Protein AF-A0A4E0R0D6-F1 (afdb_monomer)

Mean predicted aligned error: 13.53 Å

Foldseek 3Di:
DVVVPDDPQDKDKFQADPDDFAADPVLRGGLVLQLVLCLVQQAFSVRSSVRSQVVRCVVCVVVVHPVRRGIDMDRPDDPCVVSNQHGDVHRDRDDPPDWEKAWPDAAEEEEAQDKDKTKIFIPDPQWPWKKKFKADPLDDFDADPVRHTDDPTDIGTWDDDPPPRMTIDIDRPDAAFAWIWMKMWIAGPVGDIYIYHIHIYGYPPHHHQDNAKDKDKDWPDPDDDVQGFTKIKIFIRGGPPDDDWDKDADPVRDIFTDAQLEDTDDPPCPVRNDHDDDPRDIRIHDGPRPPDDDDD

Nearest PDB structures (foldseek):
  6mra-assembly1_A  TM=4.993E-01  e=2.892E-05  Mus musculus
  6mss-assembly1_A-2  TM=5.267E-01  e=8.433E-05  Mus musculus
  7yru-assembly1_L  TM=4.673E-01  e=8.922E-05  Rattus norvegicus
  5fk9-assembly1_A  TM=4.690E-01  e=2.077E-04  Homo sapiens
  5cex-assembly1_A  TM=4.220E-01  e=4.348E-03  Homo sapiens

Organism: NCBI:txid1003181

Sequence (296 aa):
MLQQLIAPNRAIISSTGDDLAYFDRTNKQGYSRFLAKGLLKGMSFYEAFGYARDKQENLVKSLSIGQDQIPQWYDGSDDGQWLRNLFINGRFVTADISLTVQALTTSTTLSVGQSLPLSAKVNQDNVKRVWAIIKPPKVQLVMDSYGTPILAFPHLNLFSSDQEKVWRTDWDEAVYNGDYEITFYAEDKQGNISASEPITVEVNGGVDSPSMSSVEIKLAKDRYLRGEPFQARLIEELAWGYDLYAAVLLPDGNFFALRNTNQLAGVNEPKKWIGERTFHTPVSEENVFARKNIFL

pLDDT: mean 77.58, std 17.85, range [20.52, 97.88]

InterPro domains:
  IPR013783 Immunoglobulin-like fold [G3DSA:2.60.40.10] (94-207)

Solvent-accessible surface area (backbone atoms only — not comparable to full-atom values): 17492 Å² total; per-residue (Å²): 105,72,80,81,69,70,52,88,99,42,72,48,77,39,63,24,62,87,51,68,76,74,63,44,74,85,78,67,42,35,35,72,54,39,29,52,52,27,34,75,66,42,30,24,52,42,55,7,48,53,54,12,45,56,54,37,52,52,53,25,56,78,67,76,41,62,87,73,42,45,56,41,73,48,48,91,47,76,92,40,56,54,33,59,72,37,46,76,96,46,96,50,82,66,76,89,76,67,73,44,34,41,61,67,46,71,62,46,76,44,52,50,75,50,72,44,73,42,37,34,37,40,80,58,87,64,60,65,48,38,34,36,38,47,41,62,44,76,68,65,79,43,61,46,101,84,70,47,72,56,77,82,65,54,72,45,72,38,42,81,49,97,50,88,50,31,28,37,41,76,48,50,86,59,54,49,36,40,52,26,42,38,33,43,36,36,29,33,76,87,68,54,71,28,55,23,72,70,32,47,37,40,28,39,91,42,45,78,63,40,98,58,66,46,78,45,79,48,62,79,59,100,72,80,58,93,80,55,68,54,45,48,30,48,42,61,42,65,24,66,96,63,85,89,85,63,70,53,75,45,98,88,73,51,69,43,34,46,15,62,68,61,36,87,35,64,87,91,42,72,88,53,52,67,52,84,83,64,83,82,58,70,26,55,50,82,69,50,80,74,83,78,87,85,81,134

Secondary structure (DSSP, 8-state):
-GGGG--TT--EEES-SSSPPPEETTTTEEHHHHHHHHHHTT--HHHHHHHHHHHHHHHHHHTT--TT---EEE-SSGGGHHHHH--TTSS----S----EEE-SPPEEEETT--EEEEEEES-S-EEEEEEEEEPTT---EE-TTS-EE----EEEEEE-SSTTEEEEEE----EEEEEEEEEEEEETT--EEEPPPEEEEEESSEEPPSS-EEEEEES-S---TTPPB-EEEEEEPPTT-----EEEPTTS-EEEEETTTEEE-TT-GGGS-----TT--EE---B---S----

Structure (mmCIF, N/CA/C/O backbone):
data_AF-A0A4E0R0D6-F1
#
_entry.id   AF-A0A4E0R0D6-F1
#
loop_
_atom_site.group_PDB
_atom_site.id
_atom_site.type_symbol
_atom_site.label_atom_id
_atom_site.label_alt_id
_atom_site.label_comp_id
_atom_site.label_asym_id
_atom_site.label_entity_id
_atom_site.label_seq_id
_atom_site.pdbx_PDB_ins_code
_atom_site.Cartn_x
_atom_site.Cartn_y
_atom_site.Cartn_z
_atom_site.occupancy
_atom_site.B_iso_or_equiv
_atom_site.auth_seq_id
_atom_site.auth_comp_id
_atom_site.auth_asym_id
_atom_site.auth_atom_id
_atom_site.pdbx_PDB_model_num
ATOM 1 N N . MET A 1 1 ? 7.229 -26.991 -13.568 1.00 62.44 1 MET A N 1
ATOM 2 C CA . MET A 1 1 ? 6.425 -26.673 -14.782 1.00 62.44 1 MET A CA 1
ATOM 3 C C . MET A 1 1 ? 7.269 -26.186 -15.978 1.00 62.44 1 MET A C 1
ATOM 5 O O . MET A 1 1 ? 7.024 -26.629 -17.096 1.00 62.44 1 MET A O 1
ATOM 9 N N . LEU A 1 2 ? 8.284 -25.330 -15.777 1.00 66.25 2 LEU A N 1
ATOM 10 C CA . LEU A 1 2 ? 9.102 -24.715 -16.846 1.00 66.25 2 LEU A CA 1
ATOM 11 C C . LEU A 1 2 ? 9.722 -25.714 -17.851 1.00 66.25 2 LEU A C 1
ATOM 13 O O . LEU A 1 2 ? 9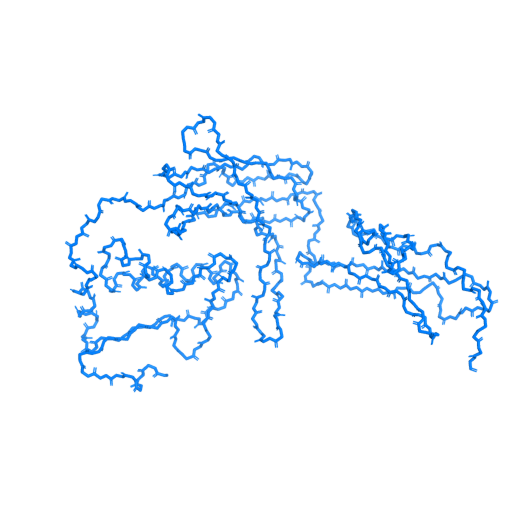.677 -25.488 -19.058 1.00 66.25 2 LEU A O 1
ATOM 17 N N . GLN A 1 3 ? 10.252 -26.845 -17.369 1.00 69.94 3 GLN A N 1
ATOM 18 C CA . GLN A 1 3 ? 10.932 -27.842 -18.211 1.00 69.94 3 GLN A CA 1
ATOM 19 C C . GLN A 1 3 ? 10.027 -28.480 -19.276 1.00 69.94 3 GLN A C 1
ATOM 21 O O . GLN A 1 3 ? 10.508 -28.870 -20.335 1.00 69.94 3 GLN A O 1
ATOM 26 N N . GLN A 1 4 ? 8.717 -28.555 -19.029 1.00 72.75 4 GLN A N 1
ATOM 27 C CA . GLN A 1 4 ? 7.757 -29.157 -19.964 1.00 72.75 4 GLN A CA 1
ATOM 28 C C . GLN A 1 4 ? 7.437 -28.245 -21.155 1.00 72.75 4 GLN A C 1
ATOM 30 O O . GLN A 1 4 ? 6.872 -28.695 -22.148 1.00 72.75 4 GLN A O 1
ATOM 35 N N . LEU A 1 5 ? 7.778 -26.958 -21.056 1.00 71.44 5 LEU A N 1
ATOM 36 C CA . LEU A 1 5 ? 7.454 -25.949 -22.061 1.00 71.44 5 LEU A CA 1
ATOM 37 C C . LEU A 1 5 ? 8.626 -25.653 -23.005 1.00 71.44 5 LEU A C 1
ATOM 39 O O . LEU A 1 5 ? 8.442 -24.901 -23.965 1.00 71.44 5 LEU A O 1
ATOM 43 N N . ILE A 1 6 ? 9.802 -26.235 -22.752 1.00 77.31 6 ILE A N 1
ATOM 44 C CA . ILE A 1 6 ? 11.025 -26.035 -23.535 1.00 77.31 6 ILE A CA 1
ATOM 45 C C . ILE A 1 6 ? 10.825 -26.524 -24.977 1.00 77.31 6 ILE A C 1
ATOM 47 O O . ILE A 1 6 ? 10.393 -27.650 -25.215 1.00 77.31 6 ILE A O 1
ATOM 51 N N . ALA A 1 7 ? 11.150 -25.669 -25.948 1.00 76.69 7 ALA A N 1
ATOM 52 C CA . ALA A 1 7 ? 11.110 -25.983 -27.374 1.00 76.69 7 ALA A CA 1
ATOM 53 C C . ALA A 1 7 ? 12.120 -25.113 -28.151 1.00 76.69 7 ALA A C 1
ATOM 55 O O . ALA A 1 7 ? 12.499 -24.048 -27.659 1.00 76.69 7 ALA A O 1
ATOM 56 N N . PRO A 1 8 ? 12.535 -25.512 -29.370 1.00 76.62 8 PRO A N 1
ATOM 57 C CA . PRO A 1 8 ? 13.375 -24.672 -30.224 1.00 76.62 8 PRO A CA 1
ATOM 58 C C . PRO A 1 8 ? 12.729 -23.309 -30.507 1.00 76.62 8 PRO A C 1
ATOM 60 O O . PRO A 1 8 ? 11.513 -23.228 -30.693 1.00 76.62 8 PRO A O 1
ATOM 63 N N . ASN A 1 9 ? 13.547 -22.252 -30.581 1.00 78.75 9 ASN A N 1
ATOM 64 C CA . ASN A 1 9 ? 13.112 -20.872 -30.849 1.00 78.75 9 ASN A CA 1
ATOM 65 C C . ASN A 1 9 ? 12.003 -20.378 -29.906 1.00 78.75 9 ASN A C 1
ATOM 67 O O . ASN A 1 9 ? 11.132 -19.601 -30.305 1.00 78.75 9 ASN A O 1
ATOM 71 N N . ARG A 1 10 ? 12.015 -20.836 -28.653 1.00 85.31 10 ARG A N 1
ATOM 72 C CA . ARG A 1 10 ? 11.050 -20.432 -27.636 1.00 85.31 10 ARG A CA 1
ATOM 73 C C . ARG A 1 10 ? 11.771 -19.910 -26.409 1.00 85.31 10 ARG A C 1
ATOM 75 O O . ARG A 1 10 ? 12.508 -20.645 -25.759 1.00 85.31 10 ARG A O 1
ATOM 82 N N . ALA A 1 11 ? 11.488 -18.658 -26.079 1.00 88.81 11 ALA A N 1
ATOM 83 C CA . ALA A 1 11 ? 11.787 -18.121 -24.770 1.00 88.81 11 ALA A CA 1
ATOM 84 C C . ALA A 1 11 ? 10.567 -18.269 -23.856 1.00 88.81 11 ALA A C 1
ATOM 86 O O . ALA A 1 11 ? 9.421 -18.155 -24.296 1.00 88.81 11 ALA A O 1
ATOM 87 N N . ILE A 1 12 ? 10.822 -18.526 -22.582 1.00 90.75 12 ILE A N 1
ATOM 88 C CA . ILE A 1 12 ? 9.832 -18.628 -21.521 1.00 90.75 12 ILE A CA 1
ATOM 89 C C . ILE A 1 12 ? 10.258 -17.646 -20.442 1.00 90.75 12 ILE A C 1
ATOM 91 O O . ILE A 1 12 ? 11.411 -17.647 -20.024 1.00 90.75 12 ILE A O 1
ATOM 95 N N . ILE A 1 13 ? 9.326 -16.820 -19.985 1.00 93.44 13 ILE A N 1
ATOM 96 C CA . ILE A 1 13 ? 9.493 -15.966 -18.813 1.00 93.44 13 ILE A CA 1
ATOM 97 C C . ILE A 1 13 ? 8.284 -16.222 -17.923 1.00 93.44 13 ILE A C 1
ATOM 99 O O . ILE A 1 13 ? 7.147 -16.167 -18.393 1.00 93.44 13 ILE A O 1
ATOM 103 N N . SER A 1 14 ? 8.534 -16.517 -16.654 1.00 92.44 14 SER A N 1
ATOM 104 C CA . SER A 1 14 ? 7.507 -16.809 -15.661 1.00 92.44 14 SER A CA 1
ATOM 105 C C . SER A 1 14 ? 7.701 -15.945 -14.423 1.00 92.44 14 SER A C 1
ATOM 107 O O . SER A 1 14 ? 8.827 -15.678 -14.004 1.00 92.44 14 SER A O 1
ATOM 109 N N . SER A 1 15 ? 6.590 -15.536 -13.810 1.00 91.94 15 SER A N 1
ATOM 110 C CA . SER A 1 15 ? 6.575 -14.767 -12.562 1.00 91.94 15 SER A CA 1
ATOM 111 C C . SER A 1 15 ? 6.932 -15.591 -11.326 1.00 91.94 15 SER A C 1
ATOM 113 O O . SER A 1 15 ? 7.071 -15.016 -10.251 1.00 91.94 15 SER A O 1
ATOM 115 N N . THR A 1 16 ? 7.005 -16.914 -11.468 1.00 90.00 16 THR A N 1
ATOM 116 C CA . THR A 1 16 ? 7.299 -17.893 -10.416 1.00 90.00 16 THR A CA 1
ATOM 117 C C . THR A 1 16 ? 7.783 -19.208 -11.042 1.00 90.00 16 THR A C 1
ATOM 119 O O . THR A 1 16 ? 7.599 -19.426 -12.245 1.00 90.00 16 THR A O 1
ATOM 122 N N . GLY A 1 17 ? 8.403 -20.074 -10.245 1.00 84.19 17 GLY A N 1
ATOM 123 C CA . GLY A 1 17 ? 8.707 -21.455 -10.607 1.00 84.19 17 GLY A CA 1
ATOM 124 C C . GLY A 1 17 ? 7.492 -22.359 -10.399 1.00 84.19 17 GLY A C 1
ATOM 125 O O . GLY A 1 17 ? 6.523 -22.290 -11.153 1.00 84.19 17 GLY A O 1
ATOM 126 N N . ASP A 1 18 ? 7.569 -23.218 -9.384 1.00 81.69 18 ASP A N 1
ATOM 127 C CA . ASP A 1 18 ? 6.482 -24.127 -9.000 1.00 81.69 18 ASP A CA 1
ATOM 128 C C . ASP A 1 18 ? 5.606 -23.562 -7.855 1.00 81.69 18 ASP A C 1
ATOM 130 O O . ASP A 1 18 ? 4.611 -24.181 -7.480 1.00 81.69 18 ASP A O 1
ATOM 134 N N . ASP A 1 19 ? 5.939 -22.371 -7.349 1.00 85.31 19 ASP A N 1
ATOM 135 C CA . ASP A 1 19 ? 5.275 -21.706 -6.220 1.00 85.31 19 ASP A CA 1
ATOM 136 C C . ASP A 1 19 ? 4.190 -20.709 -6.661 1.00 85.31 19 ASP A C 1
ATOM 138 O O . ASP A 1 19 ? 4.002 -20.432 -7.850 1.00 85.31 19 ASP A O 1
ATOM 142 N N . LEU A 1 20 ? 3.476 -20.121 -5.699 1.00 85.94 20 LEU A N 1
ATOM 143 C CA . LEU A 1 20 ? 2.413 -19.150 -5.965 1.00 85.94 20 LEU A CA 1
ATOM 144 C C . LEU A 1 20 ? 2.948 -17.836 -6.558 1.00 85.94 20 LEU A C 1
ATOM 146 O O . LEU A 1 20 ? 4.050 -17.376 -6.265 1.00 85.94 20 LEU A O 1
ATOM 150 N N . ALA A 1 21 ? 2.122 -17.192 -7.384 1.00 85.81 21 ALA A N 1
ATOM 151 C CA . ALA A 1 21 ? 2.380 -15.846 -7.882 1.00 85.81 21 ALA A CA 1
ATOM 152 C C . ALA A 1 21 ? 1.545 -14.825 -7.100 1.00 85.81 21 ALA A C 1
ATOM 154 O O . ALA A 1 21 ? 0.317 -14.918 -7.061 1.00 85.81 21 ALA A O 1
ATOM 155 N N . TYR A 1 22 ? 2.205 -13.816 -6.536 1.00 84.81 22 TYR A N 1
ATOM 156 C CA . TYR A 1 22 ? 1.567 -12.762 -5.758 1.00 84.81 22 TYR A CA 1
ATOM 157 C C . TYR A 1 22 ? 1.465 -11.475 -6.572 1.00 84.81 22 TYR A C 1
ATOM 159 O O . TYR A 1 22 ? 2.377 -11.085 -7.309 1.00 84.81 22 TYR A O 1
ATOM 167 N N . PHE A 1 23 ? 0.331 -10.798 -6.436 1.00 81.81 23 PHE A N 1
ATOM 168 C CA . PHE A 1 23 ? 0.058 -9.537 -7.106 1.00 81.81 23 PHE A CA 1
ATOM 169 C C . PHE A 1 23 ? -0.813 -8.658 -6.217 1.00 81.81 23 PHE A C 1
ATOM 171 O O . PHE A 1 23 ? -1.761 -9.119 -5.584 1.00 81.81 23 PHE A O 1
ATOM 178 N N . ASP A 1 24 ? -0.499 -7.370 -6.199 1.00 75.88 24 ASP A N 1
ATOM 179 C CA . ASP A 1 24 ? -1.316 -6.364 -5.542 1.00 75.88 24 ASP A CA 1
ATOM 180 C C . ASP A 1 24 ? -2.477 -6.004 -6.476 1.00 75.88 24 ASP A C 1
ATOM 182 O O . ASP A 1 24 ? -2.322 -5.286 -7.473 1.00 75.88 24 ASP A O 1
ATOM 186 N N . ARG A 1 25 ? -3.660 -6.534 -6.151 1.00 70.88 25 ARG A N 1
ATOM 187 C CA . ARG A 1 25 ? -4.913 -6.269 -6.870 1.00 70.88 25 ARG A CA 1
ATOM 188 C C . ARG A 1 25 ? -5.307 -4.801 -6.845 1.00 70.88 25 ARG A C 1
ATOM 190 O O . ARG A 1 25 ? -5.786 -4.280 -7.853 1.00 70.88 25 ARG A O 1
ATOM 197 N N . THR A 1 26 ? -5.098 -4.155 -5.710 1.00 65.81 26 THR A N 1
ATOM 198 C CA . THR A 1 26 ? -5.548 -2.799 -5.424 1.00 65.81 26 THR A CA 1
ATOM 199 C C . THR A 1 26 ? -4.805 -1.793 -6.303 1.00 65.81 26 THR A C 1
ATOM 201 O O . THR A 1 26 ? -5.428 -0.970 -6.979 1.00 65.81 26 THR A O 1
ATOM 204 N N . ASN A 1 27 ? -3.481 -1.930 -6.415 1.00 69.25 27 ASN A N 1
ATOM 205 C CA . ASN A 1 27 ? -2.648 -1.039 -7.238 1.00 69.25 27 ASN A CA 1
ATOM 206 C C . ASN A 1 27 ? -2.315 -1.602 -8.617 1.00 69.25 27 ASN A C 1
ATOM 208 O O . ASN A 1 27 ? -1.608 -0.966 -9.412 1.00 69.25 27 ASN A O 1
ATOM 212 N N . LYS A 1 28 ? -2.854 -2.787 -8.924 1.00 79.00 28 LYS A N 1
ATOM 213 C CA . LYS A 1 28 ? -2.589 -3.547 -10.146 1.00 79.00 28 LYS A CA 1
ATOM 214 C C . LYS A 1 28 ? -1.084 -3.760 -10.336 1.00 79.00 28 LYS A C 1
ATOM 216 O O . LYS A 1 28 ? -0.589 -3.605 -11.450 1.00 79.00 28 LYS A O 1
ATOM 221 N N . GLN A 1 29 ? -0.336 -3.998 -9.261 1.00 82.44 29 GLN A N 1
ATOM 222 C CA . GLN A 1 29 ? 1.111 -4.221 -9.318 1.00 82.44 29 GLN A CA 1
ATOM 223 C C . GLN A 1 29 ? 1.418 -5.714 -9.256 1.00 82.44 29 GLN A C 1
ATOM 225 O O . GLN A 1 29 ? 0.707 -6.488 -8.621 1.00 82.44 29 GLN A O 1
ATOM 230 N N . GLY A 1 30 ? 2.477 -6.120 -9.941 1.00 89.00 30 GLY A N 1
ATOM 231 C CA . GLY A 1 30 ? 2.910 -7.508 -9.998 1.00 89.00 30 GLY A CA 1
ATOM 232 C C . GLY A 1 30 ? 3.888 -7.733 -11.140 1.00 89.00 30 GLY A C 1
ATOM 233 O O . GLY A 1 30 ? 4.041 -6.884 -12.025 1.00 89.00 30 GLY A O 1
ATOM 234 N N . TYR A 1 31 ? 4.525 -8.899 -11.128 1.00 93.50 31 TYR A N 1
ATOM 235 C CA . TYR A 1 31 ? 5.651 -9.229 -11.995 1.00 93.50 31 TYR A CA 1
ATOM 236 C C . TYR A 1 31 ? 5.419 -8.885 -13.473 1.00 93.50 31 TYR A C 1
ATOM 238 O O . TYR A 1 31 ? 6.215 -8.159 -14.064 1.00 93.50 31 TYR A O 1
ATOM 246 N N . SER A 1 32 ? 4.300 -9.319 -14.066 1.00 92.25 32 SER A N 1
ATOM 247 C CA . SER A 1 32 ? 4.004 -9.065 -15.485 1.00 92.25 32 SER A CA 1
ATOM 248 C C . SER A 1 32 ? 3.927 -7.576 -15.820 1.00 92.25 32 SER A C 1
ATOM 250 O O . SER A 1 32 ? 4.335 -7.160 -16.904 1.00 92.25 32 SER A O 1
ATOM 252 N N . ARG A 1 33 ? 3.448 -6.746 -14.885 1.00 89.94 33 ARG A N 1
ATOM 253 C CA . ARG A 1 33 ? 3.419 -5.294 -15.070 1.00 89.94 33 ARG A CA 1
ATOM 254 C C . ARG A 1 33 ? 4.812 -4.689 -14.975 1.00 89.94 33 ARG A C 1
ATOM 256 O O . ARG A 1 33 ? 5.135 -3.814 -15.775 1.00 89.94 33 ARG A O 1
ATOM 263 N N . PHE A 1 34 ? 5.633 -5.143 -14.029 1.00 92.25 34 PHE A N 1
ATOM 264 C CA . PHE A 1 34 ? 7.017 -4.685 -13.926 1.00 92.25 34 PHE A CA 1
ATOM 265 C C . PHE A 1 34 ? 7.828 -5.077 -15.164 1.00 92.25 34 PHE A C 1
ATOM 267 O O . PHE A 1 34 ? 8.548 -4.236 -15.700 1.00 92.25 34 PHE A O 1
ATOM 274 N N . LEU A 1 35 ? 7.633 -6.295 -15.677 1.00 94.81 35 LEU A N 1
ATOM 275 C CA . LEU A 1 35 ? 8.256 -6.769 -16.911 1.00 94.81 35 LEU A CA 1
ATOM 276 C C . LEU A 1 35 ? 7.853 -5.893 -18.100 1.00 94.81 35 LEU A C 1
ATOM 278 O O . LEU A 1 35 ? 8.717 -5.362 -18.794 1.00 94.81 35 LEU A O 1
ATOM 282 N N . ALA A 1 36 ? 6.549 -5.662 -18.290 1.00 90.44 36 ALA A N 1
ATOM 283 C CA . ALA A 1 36 ? 6.052 -4.780 -19.344 1.00 90.44 36 ALA A CA 1
ATOM 284 C C . ALA A 1 36 ? 6.614 -3.353 -19.216 1.00 90.44 36 ALA A C 1
ATOM 286 O O . ALA A 1 36 ? 7.008 -2.754 -20.213 1.00 90.44 36 ALA A O 1
ATOM 287 N N . LYS A 1 37 ? 6.718 -2.819 -17.991 1.00 85.06 37 LYS A N 1
ATOM 288 C CA . LYS A 1 37 ? 7.313 -1.501 -17.727 1.00 85.06 37 LYS A CA 1
ATOM 289 C C . LYS A 1 37 ? 8.799 -1.454 -18.088 1.00 85.06 37 LYS A C 1
ATOM 291 O O . LYS A 1 37 ? 9.235 -0.451 -18.639 1.00 85.06 37 LYS A O 1
ATOM 296 N N . GLY A 1 38 ? 9.563 -2.509 -17.800 1.00 87.69 38 GLY A N 1
ATOM 297 C CA . GLY A 1 38 ? 10.963 -2.620 -18.218 1.00 87.69 38 GLY A CA 1
ATOM 298 C C . GLY A 1 38 ? 11.101 -2.606 -19.741 1.00 87.69 38 GLY A C 1
ATOM 299 O O . GLY A 1 38 ? 11.835 -1.790 -20.292 1.00 87.69 38 GLY A O 1
ATOM 300 N N . LEU A 1 39 ? 10.308 -3.427 -20.433 1.00 89.12 39 LEU A N 1
ATOM 301 C CA . LEU A 1 39 ? 10.311 -3.496 -21.899 1.00 89.12 39 LEU A CA 1
ATOM 302 C C . LEU A 1 39 ? 9.922 -2.157 -22.548 1.00 89.12 39 LEU A C 1
ATOM 304 O O . LEU A 1 39 ? 10.566 -1.724 -23.499 1.00 89.12 39 LEU A O 1
ATOM 308 N N . LEU A 1 40 ? 8.917 -1.458 -22.008 1.00 83.00 40 LEU A N 1
ATOM 309 C CA . LEU A 1 40 ? 8.510 -0.129 -22.486 1.00 83.00 40 LEU A CA 1
ATOM 310 C C . LEU A 1 40 ? 9.581 0.951 -22.273 1.00 83.00 40 LEU A C 1
ATOM 312 O O . LEU A 1 40 ? 9.575 1.951 -22.983 1.00 83.00 40 LEU A O 1
ATOM 316 N N . LYS A 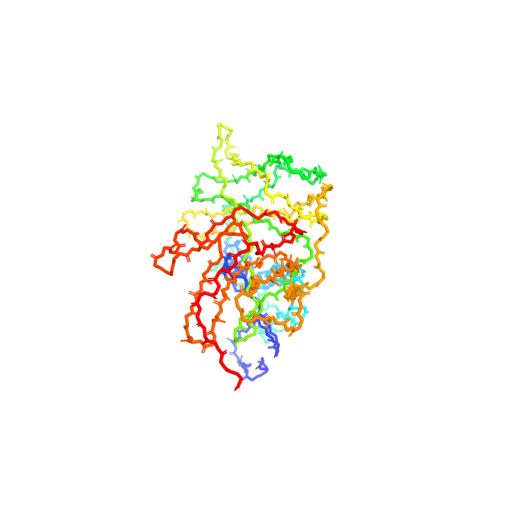1 41 ? 10.509 0.752 -21.329 1.00 80.56 41 LYS A N 1
ATOM 317 C CA . LYS A 1 41 ? 11.685 1.616 -21.129 1.00 80.56 41 LYS A CA 1
ATOM 318 C C . LYS A 1 41 ? 12.826 1.320 -22.114 1.00 80.56 41 LYS A C 1
ATOM 320 O O . LYS A 1 41 ? 13.900 1.898 -21.975 1.00 80.56 41 LYS A O 1
ATOM 325 N N . GLY A 1 42 ? 12.623 0.414 -23.073 1.00 79.00 42 GLY A N 1
ATOM 326 C CA . GLY A 1 42 ? 13.636 0.020 -24.055 1.00 79.00 42 GLY A CA 1
ATOM 327 C C . GLY A 1 42 ? 14.647 -1.007 -23.538 1.00 79.00 42 GLY A C 1
ATOM 328 O O . GLY A 1 42 ? 15.656 -1.246 -24.198 1.00 79.00 42 GLY A O 1
ATOM 329 N N . MET A 1 43 ? 14.394 -1.622 -22.377 1.00 89.00 43 MET A N 1
ATOM 330 C CA . MET A 1 43 ? 15.223 -2.715 -21.865 1.00 89.00 43 MET A CA 1
ATOM 331 C C . MET A 1 43 ? 15.102 -3.947 -22.770 1.00 89.00 43 MET A C 1
ATOM 333 O O . MET A 1 43 ? 14.019 -4.250 -23.283 1.00 89.00 43 MET A O 1
ATOM 337 N N . SER A 1 44 ? 16.194 -4.697 -22.914 1.00 93.00 44 SER A N 1
ATOM 338 C CA . SER A 1 44 ? 16.132 -6.062 -23.445 1.00 93.00 44 SER A CA 1
ATOM 339 C C . SER A 1 44 ? 15.245 -6.938 -22.559 1.00 93.00 44 SER A C 1
ATOM 341 O O . SER A 1 44 ? 15.012 -6.628 -21.388 1.00 93.00 44 SER A O 1
ATOM 343 N N . PHE A 1 45 ? 14.771 -8.073 -23.074 1.00 94.56 45 PHE A N 1
ATOM 344 C CA . PHE A 1 45 ? 13.986 -8.999 -22.250 1.00 94.56 45 PHE A CA 1
ATOM 345 C C . PHE A 1 45 ? 14.764 -9.503 -21.026 1.00 94.56 45 PHE A C 1
ATOM 347 O O . PHE A 1 45 ? 14.163 -9.698 -19.971 1.00 94.56 45 PHE A O 1
ATOM 354 N N . TYR A 1 46 ? 16.088 -9.657 -21.133 1.00 95.19 46 TYR A N 1
ATOM 355 C CA . TYR A 1 46 ? 16.935 -10.039 -20.001 1.00 95.19 46 TYR A CA 1
ATOM 356 C C . TYR A 1 46 ? 17.005 -8.938 -18.928 1.00 95.19 46 TYR A C 1
ATOM 358 O O . TYR A 1 46 ? 16.829 -9.199 -17.738 1.00 95.19 46 TYR A O 1
ATOM 366 N N . GLU A 1 47 ? 17.224 -7.687 -19.333 1.00 94.50 47 GLU A N 1
ATOM 367 C CA . GLU A 1 47 ? 17.257 -6.543 -18.411 1.00 94.50 47 GLU A CA 1
ATOM 368 C C . GLU A 1 47 ? 15.885 -6.295 -17.771 1.00 94.50 47 GLU A C 1
ATOM 370 O O . GLU A 1 47 ? 15.790 -6.086 -16.561 1.00 94.50 47 GLU A O 1
ATOM 375 N N . ALA A 1 48 ? 14.811 -6.381 -18.561 1.00 94.81 48 ALA A N 1
ATOM 376 C CA . ALA A 1 48 ? 13.444 -6.245 -18.076 1.00 94.81 48 ALA A CA 1
ATOM 377 C C . ALA A 1 48 ? 13.072 -7.366 -17.093 1.00 94.81 48 ALA A C 1
ATOM 379 O O . ALA A 1 48 ? 12.372 -7.098 -16.116 1.00 94.81 48 ALA A O 1
ATOM 380 N N . PHE A 1 49 ? 13.556 -8.596 -17.313 1.00 97.12 49 PHE A N 1
ATOM 381 C CA . PHE A 1 49 ? 13.410 -9.700 -16.363 1.00 97.12 49 PHE A CA 1
ATOM 382 C C . PHE A 1 49 ? 14.050 -9.355 -15.014 1.00 97.12 49 PHE A C 1
ATOM 384 O O . PHE A 1 49 ? 13.389 -9.480 -13.983 1.00 97.12 49 PHE A O 1
ATOM 391 N N . GLY A 1 50 ? 15.307 -8.892 -15.017 1.00 96.00 50 GLY A N 1
ATOM 392 C CA . GLY A 1 50 ? 16.015 -8.496 -13.795 1.00 96.00 50 GLY A CA 1
ATOM 393 C C . GLY A 1 50 ? 15.302 -7.358 -13.064 1.00 96.00 50 GLY A C 1
ATOM 394 O O . GLY A 1 50 ? 14.997 -7.474 -11.881 1.00 96.00 50 GLY A O 1
ATOM 395 N N . TYR A 1 51 ? 14.917 -6.312 -13.801 1.00 94.56 51 TYR A N 1
ATOM 396 C CA . TYR A 1 51 ? 14.125 -5.199 -13.276 1.00 94.56 51 TYR A CA 1
ATOM 397 C C . TYR A 1 51 ? 12.814 -5.665 -12.623 1.00 94.56 51 TYR A C 1
ATOM 399 O O . TYR A 1 51 ? 12.460 -5.216 -11.530 1.00 94.56 51 TYR A O 1
ATOM 407 N N . ALA A 1 52 ? 12.085 -6.566 -13.286 1.00 95.81 52 ALA A N 1
ATOM 408 C CA . ALA A 1 52 ? 10.818 -7.084 -12.791 1.00 95.81 52 ALA A CA 1
ATOM 409 C C . ALA A 1 52 ? 10.984 -7.973 -11.560 1.00 95.81 52 ALA A C 1
ATOM 411 O O . ALA A 1 52 ? 10.175 -7.875 -10.638 1.00 95.81 52 ALA A O 1
ATOM 412 N N . ARG A 1 53 ? 12.031 -8.805 -11.534 1.00 95.56 53 ARG A N 1
ATOM 413 C CA . ARG A 1 53 ? 12.382 -9.644 -10.386 1.00 95.56 53 ARG A CA 1
ATOM 414 C C . ARG A 1 53 ? 12.643 -8.784 -9.156 1.00 95.56 53 ARG A C 1
ATOM 416 O O . ARG A 1 53 ? 11.996 -9.000 -8.141 1.00 95.56 53 ARG A O 1
ATOM 423 N N . ASP A 1 54 ? 13.503 -7.777 -9.271 1.00 93.81 54 ASP A N 1
ATOM 424 C CA . ASP A 1 54 ? 13.891 -6.947 -8.127 1.00 93.81 54 ASP A CA 1
ATOM 425 C C . ASP A 1 54 ? 12.695 -6.125 -7.598 1.00 93.81 54 ASP A C 1
ATOM 427 O O . ASP A 1 54 ? 12.483 -6.002 -6.391 1.00 93.81 54 ASP A O 1
ATOM 431 N N . LYS A 1 55 ? 11.841 -5.597 -8.493 1.00 90.69 55 LYS A N 1
ATOM 432 C CA . LYS A 1 55 ? 10.612 -4.892 -8.084 1.00 90.69 55 LYS A CA 1
ATOM 433 C C . LYS A 1 55 ? 9.565 -5.822 -7.472 1.00 90.69 55 LYS A C 1
ATOM 435 O O . LYS A 1 55 ? 8.894 -5.412 -6.526 1.00 90.69 55 LYS A O 1
ATOM 440 N N . GLN A 1 56 ? 9.436 -7.050 -7.973 1.00 92.62 56 GLN A N 1
ATOM 441 C CA . GLN A 1 56 ? 8.567 -8.059 -7.370 1.00 92.62 56 GLN A CA 1
ATOM 442 C C . GLN A 1 56 ? 9.076 -8.459 -5.984 1.00 92.62 56 GLN A C 1
ATOM 444 O O . GLN A 1 56 ? 8.280 -8.502 -5.054 1.00 92.62 56 GLN A O 1
ATOM 449 N N . GLU A 1 57 ? 10.380 -8.688 -5.828 1.00 90.88 57 GLU A N 1
ATOM 450 C CA . GLU A 1 57 ? 11.003 -9.042 -4.551 1.00 90.88 57 GLU A CA 1
ATOM 451 C C . GLU A 1 57 ? 10.744 -7.964 -3.490 1.00 90.88 57 GLU A C 1
ATOM 453 O O . GLU A 1 57 ? 10.328 -8.272 -2.374 1.00 90.88 57 GLU A O 1
ATOM 458 N N . ASN A 1 58 ? 10.898 -6.689 -3.852 1.00 86.69 58 ASN A N 1
ATOM 459 C CA . ASN A 1 58 ? 10.596 -5.584 -2.944 1.00 86.69 58 ASN A CA 1
ATOM 460 C C . ASN A 1 58 ? 9.110 -5.521 -2.569 1.00 86.69 58 ASN A C 1
ATOM 462 O O . ASN A 1 58 ? 8.796 -5.288 -1.405 1.00 86.69 58 ASN A O 1
ATOM 466 N N . LEU A 1 59 ? 8.204 -5.756 -3.526 1.00 84.56 59 LEU A N 1
ATOM 467 C CA . LEU A 1 59 ? 6.763 -5.789 -3.266 1.00 84.56 59 LEU A CA 1
ATOM 468 C C . LEU A 1 59 ? 6.396 -6.911 -2.286 1.00 84.56 59 LEU A C 1
ATOM 470 O O . LEU A 1 59 ? 5.676 -6.681 -1.323 1.00 84.56 59 LEU A O 1
ATOM 474 N N . VAL A 1 60 ? 6.881 -8.132 -2.504 1.00 85.12 60 VAL A N 1
ATOM 475 C CA . VAL A 1 60 ? 6.518 -9.265 -1.638 1.00 85.12 60 VAL A CA 1
ATOM 476 C C . VAL A 1 60 ? 7.176 -9.150 -0.255 1.00 85.12 60 VAL A C 1
ATOM 478 O O . VAL A 1 60 ? 6.536 -9.460 0.750 1.00 85.12 60 VAL A O 1
ATOM 481 N N . LYS A 1 61 ? 8.401 -8.601 -0.166 1.00 82.94 61 LYS A N 1
ATOM 482 C CA . LYS A 1 61 ? 9.069 -8.254 1.106 1.00 82.94 61 LYS A CA 1
ATOM 483 C C . LYS A 1 61 ? 8.323 -7.192 1.895 1.00 82.94 61 LYS A C 1
ATOM 485 O O . LYS A 1 61 ? 8.080 -7.401 3.084 1.00 82.94 61 LYS A O 1
ATOM 490 N N . SER A 1 62 ? 7.922 -6.090 1.257 1.00 74.00 62 SER A N 1
ATOM 491 C CA . SER A 1 62 ? 7.163 -5.044 1.949 1.00 74.00 62 SER A CA 1
ATOM 492 C C . SER A 1 62 ? 5.830 -5.579 2.467 1.00 74.00 62 SER A C 1
ATOM 494 O O . SER A 1 62 ? 5.343 -5.122 3.492 1.00 74.00 62 SER A O 1
ATOM 496 N N . LEU A 1 63 ? 5.267 -6.604 1.835 1.00 70.25 63 LEU A N 1
ATOM 497 C CA . LEU A 1 63 ? 4.038 -7.256 2.279 1.00 70.25 63 LEU A CA 1
ATOM 498 C C . LEU A 1 63 ? 4.264 -8.445 3.226 1.00 70.25 63 LEU A C 1
ATOM 500 O O . LEU A 1 63 ? 3.293 -8.983 3.748 1.00 70.25 63 LEU A O 1
ATOM 504 N N . SER A 1 64 ? 5.518 -8.848 3.461 1.00 76.31 64 SER A N 1
ATOM 505 C CA . SER A 1 64 ? 5.875 -10.043 4.244 1.00 76.31 64 SER A CA 1
ATOM 506 C C . SER A 1 64 ? 5.157 -11.321 3.770 1.00 76.31 64 SER A C 1
ATOM 508 O O . SER A 1 64 ? 4.817 -12.191 4.568 1.00 76.31 64 SER A O 1
ATOM 510 N N . ILE A 1 65 ? 4.936 -11.437 2.457 1.00 73.81 65 ILE A N 1
ATOM 511 C CA . ILE A 1 65 ? 4.366 -12.613 1.772 1.00 73.81 65 ILE A CA 1
ATOM 512 C C . ILE A 1 65 ? 5.315 -13.086 0.676 1.00 73.81 65 ILE A C 1
ATOM 514 O O . ILE A 1 65 ? 6.299 -12.408 0.395 1.00 73.81 65 ILE A O 1
ATOM 518 N N . GLY A 1 66 ? 5.023 -14.236 0.063 1.00 76.75 66 GLY A N 1
ATOM 519 C CA . GLY A 1 66 ? 5.567 -14.627 -1.240 1.00 76.75 66 GLY A CA 1
ATOM 520 C C . GLY A 1 66 ? 7.085 -14.600 -1.376 1.00 76.75 66 GLY A C 1
ATOM 521 O O . GLY A 1 66 ? 7.587 -14.295 -2.454 1.00 76.75 66 GLY A O 1
ATOM 522 N N . GLN A 1 67 ? 7.815 -14.868 -0.289 1.00 79.94 67 GLN A N 1
ATOM 523 C CA . GLN A 1 67 ? 9.286 -14.903 -0.285 1.00 79.94 67 GLN A CA 1
ATOM 524 C C . GLN A 1 67 ? 9.846 -16.065 -1.123 1.00 79.94 67 GLN A C 1
ATOM 526 O O . GLN A 1 67 ? 11.018 -16.071 -1.483 1.00 79.94 67 GLN A O 1
ATOM 531 N N . ASP A 1 68 ? 8.993 -17.036 -1.428 1.00 85.00 68 ASP A N 1
ATOM 532 C CA . ASP A 1 68 ? 9.192 -18.177 -2.314 1.00 85.00 68 ASP A CA 1
ATOM 533 C C . ASP A 1 68 ? 8.866 -17.865 -3.785 1.00 85.00 68 ASP A C 1
ATOM 535 O O . ASP A 1 68 ? 9.201 -18.651 -4.669 1.00 85.00 68 ASP A O 1
ATOM 539 N N . GLN A 1 69 ? 8.277 -16.703 -4.094 1.00 89.31 69 GLN A N 1
ATOM 540 C CA . GLN A 1 69 ? 8.021 -16.316 -5.477 1.00 89.31 69 GLN A CA 1
ATOM 541 C C . GLN A 1 69 ? 9.330 -15.945 -6.182 1.00 89.31 69 GLN A C 1
ATOM 543 O O . GLN A 1 69 ? 9.798 -14.806 -6.124 1.00 89.31 69 GLN A O 1
ATOM 548 N N . ILE A 1 70 ? 9.888 -16.904 -6.918 1.00 91.00 70 ILE A N 1
ATOM 549 C CA . ILE A 1 70 ? 11.137 -16.742 -7.665 1.00 91.00 70 ILE A CA 1
ATOM 550 C C . ILE A 1 70 ? 10.827 -16.751 -9.169 1.00 91.00 70 ILE A C 1
ATOM 552 O O . ILE A 1 70 ? 10.577 -17.817 -9.738 1.00 91.00 70 ILE A O 1
ATOM 556 N N . PRO A 1 71 ? 10.840 -15.587 -9.850 1.00 94.19 71 PRO A N 1
ATOM 557 C CA . PRO A 1 71 ? 10.713 -15.533 -11.300 1.00 94.19 71 PRO A CA 1
ATOM 558 C C . PRO A 1 71 ? 11.789 -16.355 -12.008 1.00 94.19 71 PRO A C 1
ATOM 560 O O . PRO A 1 71 ? 12.939 -16.410 -11.571 1.00 94.19 71 PRO A O 1
ATOM 563 N N . GLN A 1 72 ? 11.429 -16.950 -13.142 1.00 94.00 72 GLN A N 1
ATOM 564 C CA . GLN A 1 72 ? 12.327 -17.782 -13.943 1.00 94.00 72 GLN A CA 1
ATOM 565 C C . GLN A 1 72 ? 12.271 -17.383 -15.412 1.00 94.00 72 GLN A C 1
ATOM 567 O O . GLN A 1 72 ? 11.242 -16.919 -15.907 1.00 94.00 72 GLN A O 1
ATOM 572 N N . TRP A 1 73 ? 13.371 -17.600 -16.125 1.00 93.06 73 TRP A N 1
ATOM 573 C CA . TRP A 1 73 ? 13.405 -17.500 -17.576 1.00 93.06 73 TRP A CA 1
ATOM 574 C C . TRP A 1 73 ? 14.158 -18.684 -18.181 1.00 93.06 73 TRP A C 1
ATOM 576 O O . TRP A 1 73 ? 14.982 -19.324 -17.531 1.00 93.06 73 TRP A O 1
ATOM 586 N N . TYR A 1 74 ? 13.847 -18.977 -19.436 1.00 91.25 74 TYR A N 1
ATOM 587 C CA . TYR A 1 74 ? 14.558 -19.922 -20.285 1.00 91.25 74 TYR A CA 1
ATOM 588 C C . TYR A 1 74 ? 14.550 -19.376 -21.704 1.00 91.25 74 TYR A C 1
ATOM 590 O O . TYR A 1 74 ? 13.511 -18.926 -22.175 1.00 91.25 74 TYR A O 1
ATOM 598 N N . ASP A 1 75 ? 15.674 -19.438 -22.405 1.00 90.12 75 ASP A N 1
ATOM 599 C CA . ASP A 1 75 ? 15.748 -19.029 -23.809 1.00 90.12 75 ASP A CA 1
ATOM 600 C C . ASP A 1 75 ? 16.541 -20.016 -24.679 1.00 90.12 75 ASP A C 1
ATOM 602 O O . ASP A 1 75 ? 16.775 -19.782 -25.858 1.00 90.12 75 ASP A O 1
ATOM 606 N N . GLY A 1 76 ? 16.942 -21.158 -24.120 1.00 84.75 76 GLY A N 1
ATOM 607 C CA . GLY A 1 76 ? 17.712 -22.167 -24.847 1.00 84.75 76 GLY A CA 1
ATOM 608 C C . GLY A 1 76 ? 19.123 -21.731 -25.244 1.00 84.75 76 GLY A C 1
ATOM 609 O O . GLY A 1 76 ? 19.765 -22.448 -26.008 1.00 84.75 76 GLY A O 1
ATOM 610 N N . SER A 1 77 ? 19.608 -20.600 -24.728 1.00 86.75 77 SER A N 1
ATOM 611 C CA . SER A 1 77 ? 20.989 -20.144 -24.867 1.00 86.75 77 SER A CA 1
ATOM 612 C C . SER A 1 77 ? 21.726 -20.177 -23.525 1.00 86.75 77 SER A C 1
ATOM 614 O O . SER A 1 77 ? 21.109 -20.230 -22.458 1.00 86.75 77 SER A O 1
ATOM 616 N N . ASP A 1 78 ? 23.057 -20.132 -23.575 1.00 84.44 78 ASP A N 1
ATOM 617 C CA . ASP A 1 78 ? 23.881 -20.022 -22.373 1.00 84.44 78 ASP A CA 1
ATOM 618 C C . ASP A 1 78 ? 23.694 -18.637 -21.739 1.00 84.44 78 ASP A C 1
ATOM 620 O O . ASP A 1 78 ? 23.870 -17.621 -22.407 1.00 84.44 78 ASP A O 1
ATOM 624 N N . ASP A 1 79 ? 23.334 -18.583 -20.454 1.00 86.44 79 ASP A N 1
ATOM 625 C CA . ASP A 1 79 ? 23.214 -17.344 -19.660 1.00 86.44 79 ASP A CA 1
ATOM 626 C C . ASP A 1 79 ? 22.377 -16.212 -20.312 1.00 86.44 79 ASP A C 1
ATOM 628 O O . ASP A 1 79 ? 22.647 -15.011 -20.174 1.00 86.44 79 ASP A O 1
ATOM 632 N N . GLY A 1 80 ? 21.334 -16.586 -21.056 1.00 88.06 80 GLY A N 1
ATOM 633 C CA . GLY A 1 80 ? 20.315 -15.644 -21.519 1.00 88.06 80 GLY A CA 1
ATOM 634 C C . GLY A 1 80 ? 20.764 -14.785 -22.696 1.00 88.06 80 GLY A C 1
ATOM 635 O O . GLY A 1 80 ? 20.220 -13.700 -22.921 1.00 88.06 80 GLY A O 1
ATOM 636 N N . GLN A 1 81 ? 21.797 -15.222 -23.423 1.00 91.50 81 GLN A N 1
ATOM 637 C CA . GLN A 1 81 ? 22.353 -14.521 -24.582 1.00 91.50 81 GLN A CA 1
ATOM 638 C C . GLN A 1 81 ? 21.297 -14.146 -25.621 1.00 91.50 81 GLN A C 1
ATOM 640 O O . GLN A 1 81 ? 21.388 -13.072 -26.224 1.00 91.50 81 GLN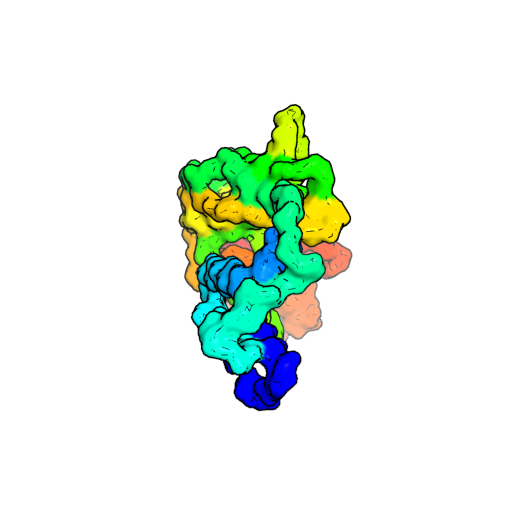 A O 1
ATOM 645 N N . TRP A 1 82 ? 20.274 -14.975 -25.830 1.00 91.19 82 TRP A N 1
ATOM 646 C CA . TRP A 1 82 ? 19.204 -14.622 -26.755 1.00 91.19 82 TRP A CA 1
ATOM 647 C C . TRP A 1 82 ? 18.331 -13.490 -26.197 1.00 91.19 82 TRP A C 1
ATOM 649 O O . TRP A 1 82 ? 18.132 -12.484 -26.883 1.00 91.19 82 TRP A O 1
ATOM 659 N N . LEU A 1 83 ? 17.893 -13.575 -24.937 1.00 93.50 83 LEU A N 1
ATOM 660 C CA . LEU A 1 83 ? 17.078 -12.528 -24.301 1.00 93.50 83 LEU A CA 1
ATOM 661 C C . LEU A 1 83 ? 17.796 -11.183 -24.163 1.00 93.50 83 LEU A C 1
ATOM 663 O O . LEU A 1 83 ? 17.141 -10.143 -24.237 1.00 93.50 83 LEU A O 1
ATOM 667 N N . ARG A 1 84 ? 19.124 -11.174 -24.000 1.00 93.69 84 ARG A N 1
ATOM 668 C CA . ARG A 1 84 ? 19.948 -9.946 -23.964 1.00 93.69 84 ARG A CA 1
ATOM 669 C C . ARG A 1 84 ? 19.929 -9.179 -25.291 1.00 93.69 84 ARG A C 1
ATOM 671 O O . ARG A 1 84 ? 20.185 -7.975 -25.322 1.00 93.69 84 ARG A O 1
ATOM 678 N N . ASN A 1 85 ? 19.628 -9.870 -26.389 1.00 90.06 85 ASN A N 1
ATOM 679 C CA . ASN A 1 85 ? 19.586 -9.308 -27.736 1.00 90.06 85 ASN A CA 1
ATOM 680 C C . ASN A 1 85 ? 18.158 -9.122 -28.273 1.00 90.06 85 ASN A C 1
ATOM 682 O O . ASN A 1 85 ? 17.982 -8.569 -29.359 1.00 90.06 85 ASN A O 1
ATOM 686 N N . LEU A 1 86 ? 17.141 -9.548 -27.519 1.00 89.12 86 LEU A N 1
ATOM 687 C CA . LEU A 1 86 ? 15.737 -9.407 -27.884 1.00 89.12 86 LEU A CA 1
ATOM 688 C C . LEU A 1 86 ? 15.147 -8.134 -27.260 1.00 89.12 86 LEU A C 1
ATOM 690 O O . LEU A 1 86 ? 15.282 -7.902 -26.060 1.00 89.12 86 LEU A O 1
ATOM 694 N N . PHE A 1 87 ? 14.458 -7.330 -28.072 1.00 87.75 87 PHE A N 1
ATOM 695 C CA . PHE A 1 87 ? 13.832 -6.061 -27.681 1.00 87.75 87 PHE A CA 1
ATOM 696 C C . PHE A 1 87 ? 12.439 -5.956 -28.310 1.00 87.75 87 PHE A C 1
ATOM 698 O O . PHE A 1 87 ? 12.233 -6.424 -29.433 1.00 87.75 87 PHE A O 1
ATOM 705 N N . ILE A 1 88 ? 11.493 -5.293 -27.642 1.00 82.06 88 ILE A N 1
ATOM 706 C CA . ILE A 1 88 ? 10.239 -4.887 -28.294 1.00 82.06 88 ILE A CA 1
ATOM 707 C C . ILE A 1 88 ? 10.557 -3.717 -29.229 1.00 82.06 88 ILE A C 1
ATOM 709 O O . ILE A 1 88 ? 11.022 -2.693 -28.755 1.00 82.06 88 ILE A O 1
ATOM 713 N N . ASN A 1 89 ? 10.288 -3.866 -30.532 1.00 70.12 89 ASN A N 1
ATOM 714 C CA . ASN A 1 89 ? 10.477 -2.858 -31.594 1.00 70.12 89 ASN A CA 1
ATOM 715 C C . ASN A 1 89 ? 11.940 -2.424 -31.888 1.00 70.12 89 ASN A C 1
ATOM 717 O O . ASN A 1 89 ? 12.157 -1.424 -32.570 1.00 70.12 89 ASN A O 1
ATOM 721 N N . GLY A 1 90 ? 12.948 -3.158 -31.400 1.00 68.69 90 GLY A N 1
ATOM 722 C CA . GLY A 1 90 ? 14.376 -2.858 -31.608 1.00 68.69 90 GLY A CA 1
ATOM 723 C C . GLY A 1 90 ? 15.040 -2.060 -30.476 1.00 68.69 90 GLY A C 1
ATOM 724 O O . GLY A 1 90 ? 14.438 -1.802 -29.440 1.00 68.69 90 GLY A O 1
ATOM 725 N N . ARG A 1 91 ? 16.314 -1.683 -30.658 1.00 62.47 91 ARG A N 1
ATOM 726 C CA . ARG A 1 91 ? 17.090 -0.882 -29.691 1.00 62.47 91 ARG A CA 1
ATOM 727 C C . ARG A 1 91 ? 16.837 0.610 -29.905 1.00 62.47 91 ARG A C 1
ATOM 729 O O . ARG A 1 91 ? 17.634 1.283 -30.552 1.00 62.47 91 ARG A O 1
ATOM 736 N N . PHE A 1 92 ? 15.732 1.132 -29.391 1.00 58.62 92 PHE A N 1
ATOM 737 C CA . PHE A 1 92 ? 15.503 2.576 -29.335 1.00 58.62 92 PHE A CA 1
ATOM 738 C C . PHE A 1 92 ? 15.518 3.029 -27.878 1.00 58.62 92 PHE A C 1
ATOM 740 O O . PHE A 1 92 ? 14.803 2.503 -27.030 1.00 58.62 92 PHE A O 1
ATOM 747 N N . VAL A 1 93 ? 16.346 4.031 -27.592 1.00 51.50 93 VAL A N 1
ATOM 748 C CA . VAL A 1 93 ? 16.244 4.800 -26.356 1.00 51.50 93 VAL A CA 1
ATOM 749 C C . VAL A 1 93 ? 15.078 5.752 -26.581 1.00 51.50 93 VAL A C 1
ATOM 751 O O . VAL A 1 93 ? 15.221 6.762 -27.271 1.00 51.50 93 VAL A O 1
ATOM 754 N N . THR A 1 94 ? 13.889 5.417 -26.079 1.00 50.12 94 THR A N 1
ATOM 755 C CA . THR A 1 94 ? 12.846 6.438 -25.948 1.00 50.12 94 THR A CA 1
ATOM 756 C C . THR A 1 94 ? 13.416 7.534 -25.053 1.00 50.12 94 THR A C 1
ATOM 758 O O . THR A 1 94 ? 13.960 7.209 -23.996 1.00 50.12 94 THR A O 1
ATOM 761 N N . ALA A 1 95 ? 13.308 8.810 -25.445 1.00 45.03 95 ALA A N 1
ATOM 762 C CA . ALA A 1 95 ? 13.519 9.911 -24.501 1.00 45.03 95 ALA A CA 1
ATOM 763 C C . ALA A 1 95 ? 12.760 9.575 -23.210 1.00 45.03 95 ALA A C 1
ATOM 765 O O . ALA A 1 95 ? 11.654 9.042 -23.310 1.00 45.03 95 ALA A O 1
ATOM 766 N N . ASP A 1 96 ? 13.373 9.783 -22.041 1.00 54.31 96 ASP A N 1
ATOM 767 C CA . ASP A 1 96 ? 12.848 9.321 -20.752 1.00 54.31 96 ASP A CA 1
ATOM 768 C C . ASP A 1 96 ? 11.500 9.992 -20.433 1.00 54.31 96 ASP A C 1
ATOM 770 O O . ASP A 1 96 ? 11.408 11.001 -19.742 1.00 54.31 96 ASP A O 1
ATOM 774 N N . ILE A 1 97 ? 10.436 9.427 -20.996 1.00 59.28 97 ILE A N 1
ATOM 775 C CA . ILE A 1 97 ? 9.037 9.731 -20.722 1.00 59.28 97 ILE A CA 1
ATOM 776 C C . ILE A 1 97 ? 8.543 8.870 -19.563 1.00 59.28 97 ILE A C 1
ATOM 778 O O . ILE A 1 97 ? 7.337 8.683 -19.407 1.00 59.28 97 ILE A O 1
ATOM 782 N N . SER A 1 98 ? 9.441 8.264 -18.777 1.00 71.62 98 SER A N 1
ATOM 783 C CA . SER A 1 98 ? 8.999 7.408 -17.693 1.00 71.62 98 SER A CA 1
ATOM 784 C C . SER A 1 98 ? 8.348 8.269 -16.619 1.00 71.62 98 SER A C 1
ATOM 786 O O . SER A 1 98 ? 8.913 9.248 -16.137 1.00 71.62 98 SER A O 1
ATOM 788 N N . LEU A 1 99 ? 7.114 7.916 -16.264 1.00 84.12 99 LEU A N 1
ATOM 789 C CA . LEU A 1 99 ? 6.447 8.491 -15.109 1.00 84.12 99 LEU A CA 1
ATOM 790 C C . LEU A 1 99 ? 7.302 8.178 -13.877 1.00 84.12 99 LEU A C 1
ATOM 792 O O . LEU A 1 99 ? 7.535 7.006 -13.556 1.00 84.12 99 LEU A O 1
ATOM 796 N N . THR A 1 100 ? 7.775 9.206 -13.187 1.00 88.75 100 THR A N 1
ATOM 797 C CA . THR A 1 100 ? 8.501 9.095 -11.922 1.00 88.75 100 THR A CA 1
ATOM 798 C C . THR A 1 100 ? 7.776 9.885 -10.849 1.00 88.75 100 THR A C 1
ATOM 800 O O . THR A 1 100 ? 7.150 10.914 -11.116 1.00 88.75 100 THR A O 1
ATOM 803 N N . VAL A 1 101 ? 7.835 9.352 -9.634 1.00 92.69 101 VAL A N 1
ATOM 804 C CA . VAL A 1 101 ? 7.254 9.960 -8.444 1.00 92.69 101 VAL A CA 1
ATOM 805 C C . VAL A 1 101 ? 8.365 10.072 -7.420 1.00 92.69 101 VAL A C 1
ATOM 807 O O . VAL A 1 101 ? 9.061 9.098 -7.144 1.00 92.69 101 VAL A O 1
ATOM 810 N N . GLN A 1 102 ? 8.537 11.262 -6.869 1.00 95.50 102 GLN A N 1
ATOM 811 C CA . GLN A 1 102 ? 9.493 11.541 -5.811 1.00 95.50 102 GLN A CA 1
ATOM 812 C C . GLN A 1 102 ? 8.723 11.977 -4.568 1.00 95.50 102 GLN A C 1
ATOM 814 O O . GLN A 1 102 ? 7.958 12.940 -4.627 1.00 95.50 102 GLN A O 1
ATOM 819 N N . ALA A 1 103 ? 8.938 11.291 -3.446 1.00 96.38 103 ALA A N 1
ATOM 820 C CA . ALA A 1 103 ? 8.464 11.764 -2.152 1.00 96.38 103 ALA A CA 1
ATOM 821 C C . ALA A 1 103 ? 9.195 13.070 -1.802 1.00 96.38 103 ALA A C 1
ATOM 823 O O . ALA A 1 103 ? 10.423 13.138 -1.880 1.00 96.38 103 ALA A O 1
ATOM 824 N N . LEU A 1 104 ? 8.439 14.117 -1.474 1.00 97.19 104 LEU A N 1
ATOM 825 C CA . LEU A 1 104 ? 8.984 15.376 -0.957 1.00 97.19 104 LEU A CA 1
ATOM 826 C C . LEU A 1 104 ? 8.854 15.456 0.564 1.00 97.19 104 LEU A C 1
ATOM 828 O O . LEU A 1 104 ? 9.681 16.094 1.209 1.00 97.19 104 LEU A O 1
ATOM 832 N N . THR A 1 105 ? 7.840 14.804 1.133 1.00 97.38 105 THR A N 1
ATOM 833 C CA . THR A 1 105 ? 7.804 14.528 2.572 1.00 97.38 105 THR A CA 1
ATOM 834 C C . THR A 1 105 ? 8.929 13.557 2.911 1.00 97.38 105 THR A C 1
ATOM 836 O O . THR A 1 105 ? 9.124 12.570 2.205 1.00 97.38 105 THR A O 1
ATOM 839 N N . THR A 1 106 ? 9.677 13.841 3.972 1.00 96.69 106 THR A N 1
ATOM 840 C CA . THR A 1 106 ? 10.756 12.980 4.469 1.00 96.69 106 THR A CA 1
ATOM 841 C C . THR A 1 106 ? 10.270 12.126 5.631 1.00 96.69 106 THR A C 1
ATOM 843 O O . THR A 1 106 ? 9.343 12.520 6.339 1.00 96.69 106 THR A O 1
ATOM 846 N N . SER A 1 107 ? 10.930 10.989 5.865 1.00 97.44 107 SER A N 1
ATOM 847 C CA . SER A 1 107 ? 10.713 10.186 7.072 1.00 97.44 107 SER A CA 1
ATOM 848 C C . SER A 1 107 ? 10.850 11.045 8.333 1.00 97.44 107 SER A C 1
ATOM 850 O O . SER A 1 107 ? 11.740 11.896 8.409 1.00 97.44 107 SER A O 1
ATOM 852 N N . THR A 1 108 ? 9.951 10.854 9.296 1.00 97.56 108 THR A N 1
ATOM 853 C CA . THR A 1 108 ? 9.830 11.713 10.483 1.00 97.56 108 THR A CA 1
ATOM 854 C C . THR A 1 108 ? 9.140 10.979 11.631 1.00 97.56 108 THR A C 1
ATOM 856 O O . THR A 1 108 ? 8.618 9.884 11.450 1.00 97.56 108 THR A O 1
ATOM 859 N N . THR A 1 109 ? 9.090 11.614 12.797 1.00 96.75 109 THR A N 1
ATOM 860 C CA . THR A 1 109 ? 8.263 11.197 13.933 1.00 96.75 109 THR A CA 1
ATOM 861 C C . THR A 1 109 ? 7.003 12.069 14.008 1.00 96.75 109 THR A C 1
ATOM 863 O O . THR A 1 109 ? 7.064 13.263 13.702 1.00 96.75 109 THR A O 1
ATOM 866 N N . LEU A 1 110 ? 5.870 11.488 14.407 1.00 95.25 110 LEU A N 1
ATOM 867 C CA . LEU A 1 110 ? 4.564 12.144 14.533 1.00 95.25 110 LEU A CA 1
ATOM 868 C C . LEU A 1 110 ? 3.881 11.699 15.836 1.00 95.25 110 LEU A C 1
ATOM 870 O O . LEU A 1 110 ? 3.904 10.517 16.170 1.00 95.25 110 LEU A O 1
ATOM 874 N N . SER A 1 111 ? 3.247 12.609 16.575 1.00 93.38 111 SER A N 1
ATOM 875 C CA . SER A 1 111 ? 2.363 12.207 17.680 1.00 93.38 111 SER A CA 1
ATOM 876 C C . SER A 1 111 ? 0.935 12.000 17.177 1.00 93.38 111 SER A C 1
ATOM 878 O O . SER A 1 111 ? 0.470 12.758 16.328 1.00 93.38 111 SER A O 1
ATOM 880 N N . VAL A 1 112 ? 0.209 11.020 17.721 1.00 88.19 112 VAL A N 1
ATOM 881 C CA . VAL A 1 112 ? -1.214 10.814 17.389 1.00 88.19 112 VAL A CA 1
ATOM 882 C C . VAL A 1 112 ? -2.026 12.103 17.570 1.00 88.19 112 VAL A C 1
ATOM 884 O O . VAL A 1 112 ? -1.832 12.854 18.527 1.00 88.19 112 VAL A O 1
ATOM 887 N N . GLY A 1 113 ? -2.926 12.365 16.618 1.00 83.06 113 GLY A N 1
ATOM 888 C CA . GLY A 1 113 ? -3.736 13.586 16.546 1.00 83.06 113 GLY A CA 1
ATOM 889 C C . GLY A 1 113 ? -3.034 14.784 15.898 1.00 83.06 113 GLY A C 1
ATOM 890 O O . GLY A 1 113 ? -3.667 15.821 15.703 1.00 83.06 113 GLY A O 1
ATOM 891 N N . GLN A 1 114 ? -1.748 14.671 15.551 1.00 90.81 114 GLN A N 1
ATOM 892 C CA . GLN A 1 114 ? -1.079 15.655 14.705 1.00 90.81 114 GLN A CA 1
ATOM 893 C C . GLN A 1 114 ? -1.301 15.336 13.22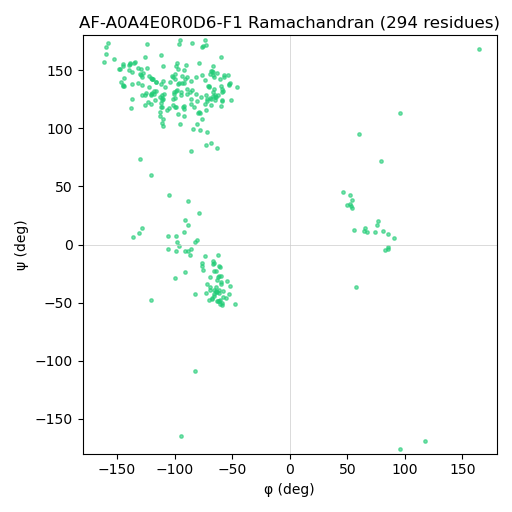6 1.00 90.81 114 GLN A C 1
ATOM 895 O O . GLN A 1 114 ? -1.245 14.182 12.809 1.00 90.81 114 GLN A O 1
ATOM 900 N N . SER A 1 115 ? -1.498 16.387 12.434 1.00 94.56 115 SER A N 1
ATOM 901 C CA . SER A 1 115 ? -1.568 16.288 10.980 1.00 94.56 115 SER A CA 1
ATOM 902 C C . SER A 1 115 ? -0.166 16.334 10.365 1.00 94.56 115 SER A C 1
ATOM 904 O O . SER A 1 115 ? 0.652 17.186 10.726 1.00 94.56 115 SER A O 1
ATOM 906 N N . LEU A 1 116 ? 0.109 15.416 9.439 1.00 96.94 116 LEU A N 1
ATOM 907 C CA . LEU A 1 116 ? 1.335 15.342 8.655 1.00 96.94 116 LEU A CA 1
ATOM 908 C C . LEU A 1 116 ? 1.067 15.796 7.211 1.00 96.94 116 LEU A C 1
ATOM 910 O O . LEU A 1 116 ? 0.362 15.095 6.477 1.00 96.94 116 LEU A O 1
ATOM 914 N N . PRO A 1 117 ? 1.683 16.898 6.748 1.00 97.38 117 PRO A N 1
ATOM 915 C CA . PRO A 1 117 ? 1.607 17.285 5.349 1.00 97.38 117 PRO A CA 1
ATOM 916 C C . PRO A 1 117 ? 2.364 16.285 4.469 1.00 97.38 117 PRO A C 1
ATOM 918 O O . PRO A 1 117 ? 3.582 16.089 4.569 1.00 97.38 117 PRO A O 1
ATOM 921 N N . LEU A 1 118 ? 1.628 15.674 3.551 1.00 97.88 118 LEU A N 1
ATOM 922 C CA . LEU A 1 118 ? 2.131 14.738 2.564 1.00 97.88 118 LEU A CA 1
ATOM 923 C C . LEU A 1 118 ? 2.307 15.436 1.217 1.00 97.88 118 LEU A C 1
ATOM 925 O O . LEU A 1 118 ? 1.410 16.114 0.718 1.00 97.88 118 LEU A O 1
ATOM 929 N N . SER A 1 119 ? 3.474 15.259 0.604 1.00 97.62 119 SER A N 1
ATOM 930 C CA . SER A 1 119 ? 3.832 15.929 -0.637 1.00 97.62 119 SER A CA 1
ATOM 931 C C . SER A 1 119 ? 4.678 15.030 -1.527 1.00 97.62 119 SER A C 1
ATOM 933 O O . SER A 1 119 ? 5.640 14.405 -1.076 1.00 97.62 119 SER A O 1
ATOM 935 N N . ALA A 1 120 ? 4.370 15.038 -2.821 1.00 97.62 120 ALA A N 1
ATOM 936 C CA . ALA A 1 120 ? 5.113 14.313 -3.844 1.00 97.62 120 ALA A CA 1
ATOM 937 C C . ALA A 1 120 ? 5.271 15.149 -5.117 1.00 97.62 120 ALA A C 1
ATOM 939 O O . ALA A 1 120 ? 4.422 15.977 -5.449 1.00 97.62 120 ALA A O 1
ATOM 940 N N . LYS A 1 121 ? 6.363 14.917 -5.846 1.00 96.56 121 LYS A N 1
ATOM 941 C CA . LYS A 1 121 ? 6.626 15.509 -7.159 1.00 96.56 121 LYS A CA 1
ATOM 942 C C . LYS A 1 121 ? 6.486 14.453 -8.245 1.00 96.56 121 LYS A C 1
ATOM 944 O O . LYS A 1 121 ? 7.015 13.353 -8.100 1.00 96.56 121 LYS A O 1
ATOM 949 N N . VAL A 1 122 ? 5.819 14.804 -9.342 1.00 95.00 122 VAL A N 1
ATOM 950 C CA . VAL A 1 122 ? 5.627 13.917 -10.498 1.00 95.00 122 VAL A CA 1
ATOM 951 C C . VAL A 1 122 ? 6.236 14.549 -11.744 1.00 95.00 122 VAL A C 1
ATOM 953 O O . VAL A 1 122 ? 5.942 15.692 -12.063 1.00 95.00 122 VAL A O 1
ATOM 956 N N . ASN A 1 123 ? 7.084 13.839 -12.485 1.00 90.56 123 ASN A N 1
ATOM 957 C CA . ASN A 1 123 ? 7.821 14.418 -13.622 1.00 90.56 123 ASN A CA 1
ATOM 958 C C . ASN A 1 123 ? 7.004 14.565 -14.927 1.00 90.56 123 ASN A C 1
ATOM 960 O O . ASN A 1 123 ? 7.584 14.529 -16.011 1.00 90.56 123 ASN A O 1
ATOM 964 N N . GLN A 1 124 ? 5.680 14.714 -14.855 1.00 84.62 124 GLN A N 1
ATOM 965 C CA . GLN A 1 124 ? 4.811 14.803 -16.030 1.00 84.62 124 GLN A CA 1
ATOM 966 C C . GLN A 1 124 ? 3.637 15.756 -15.819 1.00 84.62 124 GLN A C 1
ATOM 968 O O . GLN A 1 124 ? 3.152 15.919 -14.704 1.00 84.62 124 GLN A O 1
ATOM 973 N N . ASP A 1 125 ? 3.143 16.316 -16.923 1.00 83.56 125 ASP A N 1
ATOM 974 C CA . ASP A 1 125 ? 1.942 17.161 -16.945 1.00 83.56 125 ASP A CA 1
ATOM 975 C C . ASP A 1 125 ? 0.663 16.351 -17.208 1.00 83.56 125 ASP A C 1
ATOM 977 O O . ASP A 1 125 ? -0.434 16.746 -16.821 1.00 83.56 125 ASP A O 1
ATOM 981 N N . ASN A 1 126 ? 0.779 15.178 -17.840 1.00 86.44 126 ASN A N 1
ATOM 982 C CA . ASN A 1 126 ? -0.371 14.356 -18.226 1.00 86.44 126 ASN A CA 1
ATOM 983 C C . ASN A 1 126 ? -0.811 13.374 -17.126 1.00 86.44 126 ASN A C 1
ATOM 985 O O . ASN A 1 126 ? -1.195 12.235 -17.401 1.00 86.44 126 ASN A O 1
ATOM 989 N N . VAL A 1 127 ? -0.738 13.821 -15.874 1.00 92.00 127 VAL A N 1
ATOM 990 C CA . VAL A 1 127 ? -1.075 13.026 -14.692 1.00 92.00 127 VAL A CA 1
ATOM 991 C C . VAL A 1 127 ? -2.592 12.951 -14.552 1.00 92.00 127 VAL A C 1
ATOM 993 O O . VAL A 1 127 ? -3.289 13.962 -14.566 1.00 92.00 127 VAL A O 1
ATOM 996 N N . LYS A 1 128 ? -3.117 11.732 -14.443 1.00 92.56 128 LYS A N 1
ATOM 997 C CA . LYS A 1 128 ? -4.536 11.456 -14.210 1.00 92.56 128 LYS A CA 1
ATOM 998 C C . LYS A 1 128 ? -4.884 11.570 -12.729 1.00 92.56 128 LYS A C 1
ATOM 1000 O O . LYS A 1 128 ? -5.935 12.110 -12.401 1.00 92.56 128 LYS A O 1
ATOM 1005 N N . ARG A 1 129 ? -4.033 11.034 -11.849 1.00 94.50 129 ARG A N 1
ATOM 1006 C CA . ARG A 1 129 ? -4.178 11.136 -10.388 1.00 94.50 129 ARG A CA 1
ATOM 1007 C C . ARG A 1 129 ? -2.868 10.843 -9.667 1.00 94.50 129 ARG A C 1
ATOM 1009 O O . ARG A 1 129 ? -2.027 10.109 -10.187 1.00 94.50 129 ARG A O 1
ATOM 1016 N N . VAL A 1 130 ? -2.764 11.356 -8.446 1.00 96.12 130 VAL A N 1
ATOM 1017 C CA . VAL A 1 130 ? -1.700 11.053 -7.484 1.00 96.12 130 VAL A CA 1
ATOM 1018 C C . VAL A 1 130 ? -2.356 10.650 -6.169 1.00 96.12 130 VAL A C 1
ATOM 1020 O O . VAL A 1 130 ? -3.345 11.258 -5.767 1.00 96.12 130 VAL A O 1
ATOM 1023 N N . TRP A 1 131 ? -1.847 9.608 -5.522 1.00 96.31 131 TRP A N 1
ATOM 1024 C CA . TRP A 1 131 ? -2.347 9.143 -4.230 1.00 96.31 131 TRP A CA 1
ATOM 1025 C C . TRP A 1 131 ? -1.207 8.610 -3.366 1.00 96.31 131 TRP A C 1
ATOM 1027 O O . TRP A 1 131 ? -0.168 8.203 -3.880 1.00 96.31 131 TRP A O 1
ATOM 1037 N N . ALA A 1 132 ? -1.398 8.624 -2.056 1.00 95.19 132 ALA A N 1
ATOM 1038 C CA . ALA A 1 132 ? -0.546 7.953 -1.094 1.00 95.19 132 ALA A CA 1
ATOM 1039 C C . ALA A 1 132 ? -1.223 6.666 -0.627 1.00 95.19 132 ALA A C 1
ATOM 1041 O O . ALA A 1 132 ? -2.446 6.610 -0.487 1.00 95.19 132 ALA A O 1
ATOM 1042 N N . ILE A 1 133 ? -0.413 5.645 -0.382 1.00 90.25 133 ILE A N 1
ATOM 1043 C CA . ILE A 1 133 ? -0.815 4.430 0.319 1.00 90.25 133 ILE A CA 1
ATOM 1044 C C . ILE A 1 133 ? -0.105 4.432 1.651 1.00 90.25 133 ILE A C 1
ATOM 1046 O O . ILE A 1 133 ? 1.113 4.605 1.692 1.00 90.25 133 ILE A O 1
ATOM 1050 N N . ILE A 1 134 ? -0.875 4.238 2.713 1.00 89.94 134 ILE A N 1
ATOM 1051 C CA . ILE A 1 134 ? -0.384 4.291 4.083 1.00 89.94 134 ILE A CA 1
ATOM 1052 C C . ILE A 1 134 ? -0.426 2.875 4.640 1.00 89.94 134 ILE A C 1
ATOM 1054 O O . ILE A 1 134 ? -1.489 2.322 4.898 1.00 89.94 134 ILE A O 1
ATOM 1058 N N . LYS A 1 135 ? 0.730 2.250 4.807 1.00 87.12 135 LYS A N 1
ATOM 1059 C CA . LYS A 1 135 ? 0.831 0.940 5.434 1.00 87.12 135 LYS A CA 1
ATOM 1060 C C . LYS A 1 135 ? 1.061 1.135 6.939 1.00 87.12 135 LYS A C 1
ATOM 1062 O O . LYS A 1 135 ? 2.097 1.674 7.315 1.00 87.12 135 LYS A O 1
ATOM 1067 N N . PRO A 1 136 ? 0.134 0.701 7.799 1.00 86.25 136 PRO A N 1
ATOM 1068 C CA . PRO A 1 136 ? 0.261 0.848 9.245 1.00 86.25 136 PRO A CA 1
ATOM 1069 C C . PRO A 1 136 ? 1.241 -0.161 9.862 1.00 86.25 136 PRO A C 1
ATOM 1071 O O . PRO A 1 136 ? 1.649 -1.123 9.200 1.00 86.25 136 PRO A O 1
ATOM 1074 N N . PRO A 1 137 ? 1.600 0.013 11.146 1.00 86.50 137 PRO A N 1
ATOM 1075 C CA . PRO A 1 137 ? 2.407 -0.954 11.871 1.00 86.50 137 PRO A CA 1
ATOM 1076 C C . PRO A 1 137 ? 1.639 -2.266 12.079 1.00 86.50 137 PRO A C 1
ATOM 1078 O O . PRO A 1 137 ? 0.421 -2.278 12.249 1.00 86.50 137 PRO A O 1
ATOM 1081 N N . LYS A 1 138 ? 2.376 -3.385 12.107 1.00 77.12 138 LYS A N 1
ATOM 1082 C CA . LYS A 1 138 ? 1.868 -4.729 12.458 1.00 77.12 138 LYS A CA 1
ATOM 1083 C C . LYS A 1 138 ? 0.615 -5.168 11.672 1.00 77.12 138 LYS A C 1
ATOM 1085 O O . LYS A 1 138 ? -0.307 -5.755 12.238 1.00 77.12 138 LYS A O 1
ATOM 1090 N N . VAL A 1 139 ? 0.590 -4.914 10.361 1.00 71.50 139 VAL A N 1
ATOM 1091 C CA . VAL A 1 139 ? -0.491 -5.366 9.465 1.00 71.50 139 VAL A CA 1
ATOM 1092 C C . VAL A 1 139 ? -0.616 -6.885 9.511 1.00 71.50 139 VAL A C 1
ATOM 1094 O O . VAL A 1 139 ? 0.329 -7.603 9.188 1.00 71.50 139 VAL A O 1
ATOM 1097 N N . GLN A 1 140 ? -1.810 -7.366 9.849 1.00 65.25 140 GLN A N 1
ATOM 1098 C CA . GLN A 1 140 ? -2.181 -8.760 9.645 1.00 65.25 140 GLN A CA 1
ATOM 1099 C C . GLN A 1 140 ? -2.792 -8.920 8.259 1.00 65.25 140 GLN A C 1
ATOM 1101 O O . GLN A 1 140 ? -3.650 -8.145 7.840 1.00 65.25 140 GLN A O 1
ATOM 1106 N N . LEU A 1 141 ? -2.343 -9.946 7.547 1.00 62.25 141 LEU A N 1
ATOM 1107 C CA . LEU A 1 141 ? -2.895 -10.307 6.252 1.00 62.25 141 LEU A CA 1
ATOM 1108 C C . LEU A 1 141 ? -4.266 -10.941 6.469 1.00 62.25 141 LEU A C 1
ATOM 1110 O O . LEU A 1 141 ? -4.369 -12.018 7.056 1.00 62.25 141 LEU A O 1
ATOM 1114 N N . VAL A 1 142 ? -5.314 -10.289 5.980 1.00 62.06 142 VAL A N 1
ATOM 1115 C CA . VAL A 1 142 ? -6.636 -10.909 5.892 1.00 62.06 142 VAL A CA 1
ATOM 1116 C C . VAL A 1 142 ? -6.637 -11.778 4.643 1.00 62.06 142 VAL A C 1
ATOM 1118 O O . VAL A 1 142 ? -6.358 -11.275 3.563 1.00 62.06 142 VAL A O 1
ATOM 1121 N N . MET A 1 143 ? -6.920 -13.071 4.761 1.00 62.47 143 MET A N 1
ATOM 1122 C CA . MET A 1 143 ? -7.038 -13.957 3.597 1.00 62.47 143 MET A CA 1
ATOM 1123 C C . MET A 1 143 ? -8.500 -14.052 3.156 1.00 62.47 143 MET A C 1
ATOM 1125 O O . MET A 1 143 ? -9.397 -14.146 3.994 1.00 62.47 143 MET A O 1
ATOM 1129 N N . ASP A 1 144 ? -8.751 -14.044 1.848 1.00 60.69 144 ASP A N 1
ATOM 1130 C CA . ASP A 1 144 ? -10.063 -14.379 1.300 1.00 60.69 144 ASP A CA 1
ATOM 1131 C C . ASP A 1 144 ? -10.343 -15.891 1.389 1.00 60.69 144 ASP A C 1
ATOM 1133 O O . ASP A 1 144 ? -9.490 -16.693 1.779 1.00 60.69 144 ASP A O 1
ATOM 1137 N N . SER A 1 145 ? -11.551 -16.309 1.000 1.00 66.00 145 SER A N 1
ATOM 1138 C CA . SER A 1 145 ? -11.957 -17.723 1.010 1.00 66.00 145 SER A CA 1
ATOM 1139 C C . SER A 1 145 ? -11.137 -18.626 0.077 1.00 66.00 145 SER A C 1
ATOM 1141 O O . SER A 1 145 ? -11.301 -19.843 0.115 1.00 66.00 145 SER A O 1
ATOM 1143 N N . TYR A 1 146 ? -10.282 -18.051 -0.769 1.00 64.81 146 TYR A N 1
ATOM 1144 C CA . TYR A 1 146 ? -9.377 -18.752 -1.676 1.00 64.81 146 TYR A CA 1
ATOM 1145 C C . TYR A 1 146 ? -7.916 -18.697 -1.199 1.00 64.81 146 TYR A C 1
ATOM 1147 O O . TYR A 1 146 ? -7.026 -19.131 -1.927 1.00 64.81 146 TYR A O 1
ATOM 1155 N N . GLY A 1 147 ? -7.653 -18.177 0.007 1.00 56.12 147 GLY A N 1
ATOM 1156 C CA . GLY A 1 147 ? -6.303 -18.038 0.556 1.00 56.12 147 GLY A CA 1
ATOM 1157 C C . GLY A 1 147 ? -5.505 -16.881 -0.048 1.00 56.12 147 GLY A C 1
ATOM 1158 O O . GLY A 1 147 ? -4.282 -16.850 0.080 1.00 56.12 147 GLY A O 1
ATOM 1159 N N . THR A 1 148 ? -6.169 -15.937 -0.720 1.00 52.81 148 THR A N 1
ATOM 1160 C CA . THR A 1 148 ? -5.517 -14.756 -1.296 1.00 52.81 148 THR A CA 1
ATOM 1161 C C . THR A 1 148 ? -5.488 -13.632 -0.263 1.00 52.81 148 THR A C 1
ATOM 1163 O O . THR A 1 148 ? -6.543 -13.290 0.272 1.00 52.81 148 THR A O 1
ATOM 1166 N N . PRO A 1 149 ? -4.335 -12.994 -0.006 1.00 55.84 149 PRO A N 1
ATOM 1167 C CA . PRO A 1 149 ? -4.282 -11.852 0.894 1.00 55.84 149 PRO A CA 1
ATOM 1168 C C . PRO A 1 149 ? -5.074 -10.667 0.323 1.00 55.84 149 PRO A C 1
ATOM 1170 O O . PRO A 1 149 ? -4.824 -10.197 -0.789 1.00 55.84 149 PRO A O 1
ATOM 1173 N N . ILE A 1 150 ? -6.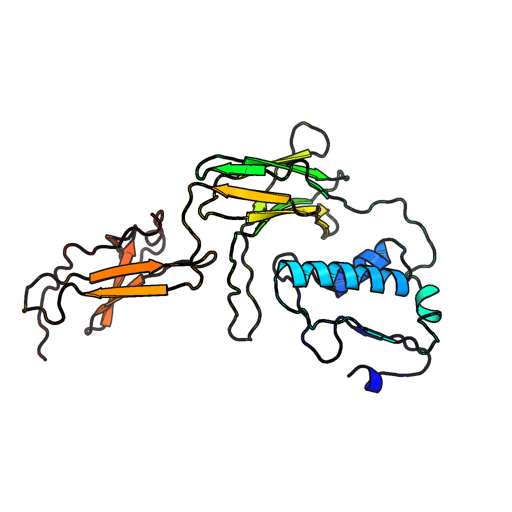024 -10.169 1.108 1.00 60.38 150 ILE A N 1
ATOM 1174 C CA . ILE A 1 150 ? -6.737 -8.914 0.915 1.00 60.38 150 ILE A CA 1
ATOM 1175 C C . ILE A 1 150 ? -5.970 -7.837 1.681 1.00 60.38 150 ILE A C 1
ATOM 1177 O O . ILE A 1 150 ? -5.943 -7.808 2.910 1.00 60.38 150 ILE A O 1
ATOM 1181 N N . LEU A 1 151 ? -5.343 -6.935 0.935 1.00 62.69 151 LEU A N 1
ATOM 1182 C CA . LEU A 1 151 ? -4.632 -5.783 1.473 1.00 62.69 151 LEU A CA 1
ATOM 1183 C C . LEU A 1 151 ? -5.426 -4.527 1.127 1.00 62.69 151 LEU A C 1
ATOM 1185 O O . LEU A 1 151 ? -5.419 -4.070 -0.018 1.00 62.69 151 LEU A O 1
ATOM 1189 N N . ALA A 1 152 ? -6.150 -3.999 2.110 1.00 65.62 152 ALA A N 1
ATOM 1190 C CA . ALA A 1 152 ? -7.048 -2.861 1.935 1.00 65.62 152 ALA A CA 1
ATOM 1191 C C . ALA A 1 152 ? -6.472 -1.565 2.524 1.00 65.62 152 ALA A C 1
ATOM 1193 O O . ALA A 1 152 ? -7.197 -0.843 3.194 1.00 65.62 152 ALA A O 1
ATOM 1194 N N . PHE A 1 153 ? -5.178 -1.282 2.323 1.00 78.75 153 PHE A N 1
ATOM 1195 C CA . PHE A 1 153 ? -4.520 -0.094 2.892 1.00 78.75 153 PHE A CA 1
ATOM 1196 C C . PHE A 1 153 ? -5.249 1.218 2.553 1.00 78.75 153 PHE A C 1
ATOM 1198 O O . PHE A 1 153 ? -5.777 1.339 1.443 1.00 78.75 153 PHE A O 1
ATOM 1205 N N . PRO A 1 154 ? -5.258 2.222 3.456 1.00 81.12 154 PRO A N 1
ATOM 1206 C CA . PRO A 1 154 ? -5.854 3.516 3.184 1.00 81.12 154 PRO A CA 1
ATOM 1207 C C . PRO A 1 154 ? -5.178 4.160 1.984 1.00 81.12 154 PRO A C 1
ATOM 1209 O O . PRO A 1 154 ? -3.949 4.164 1.850 1.00 81.12 154 PRO A O 1
ATOM 1212 N N . HIS A 1 155 ? -6.016 4.719 1.122 1.00 86.69 155 HIS A N 1
ATOM 1213 C CA . HIS A 1 155 ? -5.603 5.496 -0.027 1.00 86.69 155 HIS A CA 1
ATOM 1214 C C . HIS A 1 155 ? -5.998 6.942 0.194 1.00 86.69 155 HIS A C 1
ATOM 1216 O O . HIS A 1 155 ? -7.184 7.249 0.315 1.00 86.69 155 HIS A O 1
ATOM 1222 N N . LEU A 1 156 ? -5.017 7.830 0.158 1.00 93.31 156 LEU A N 1
ATOM 1223 C CA . LEU A 1 156 ? -5.259 9.254 0.287 1.00 93.31 156 LEU A CA 1
ATOM 1224 C C . LEU A 1 156 ? -4.959 9.933 -1.043 1.00 93.31 156 LEU A C 1
ATOM 1226 O O . LEU A 1 156 ? -3.837 9.866 -1.539 1.00 93.31 156 LEU A O 1
ATOM 1230 N N . ASN A 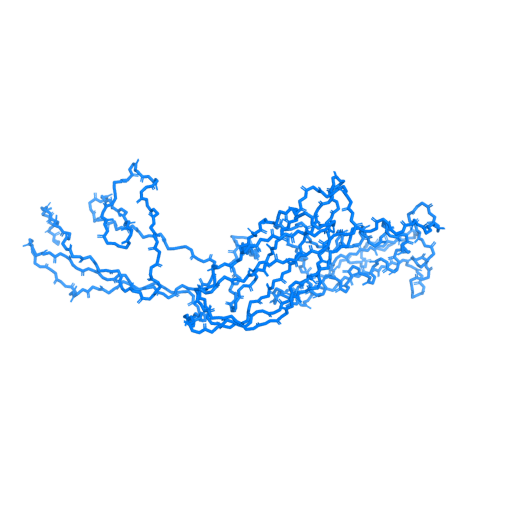1 157 ? -5.963 10.556 -1.656 1.00 96.50 157 ASN A N 1
ATOM 1231 C CA . ASN A 1 157 ? -5.749 11.299 -2.896 1.00 96.50 157 ASN A CA 1
ATOM 1232 C C . ASN A 1 157 ? -4.941 12.565 -2.604 1.00 96.50 157 ASN A C 1
ATOM 1234 O O . ASN A 1 157 ? -5.225 13.275 -1.646 1.00 96.50 157 ASN A O 1
ATOM 1238 N N . LEU A 1 158 ? -3.964 12.858 -3.458 1.00 97.50 158 LEU A N 1
ATOM 1239 C CA . LEU A 1 158 ? -3.248 14.126 -3.438 1.00 97.50 158 LEU A CA 1
ATOM 1240 C C . LEU A 1 158 ? -3.833 15.056 -4.500 1.00 97.50 158 LEU A C 1
ATOM 1242 O O . LEU A 1 158 ? -4.330 14.616 -5.541 1.00 97.50 158 LEU A O 1
ATOM 1246 N N . PHE A 1 159 ? -3.697 16.356 -4.265 1.00 95.88 159 PHE A N 1
ATOM 1247 C CA . PHE A 1 159 ? -4.190 17.408 -5.144 1.00 95.88 159 PHE A CA 1
ATOM 1248 C C . PHE A 1 159 ? -3.034 18.263 -5.651 1.00 95.88 159 PHE A C 1
ATOM 1250 O O . PHE A 1 159 ? -2.073 18.519 -4.924 1.00 95.88 159 PHE A O 1
ATOM 1257 N N . SER A 1 160 ? -3.106 18.686 -6.914 1.00 92.25 160 SER A N 1
ATOM 1258 C CA . SER A 1 160 ? -2.095 19.572 -7.492 1.00 92.25 160 SER A CA 1
ATOM 1259 C C . SER A 1 160 ? -2.028 20.865 -6.687 1.00 92.25 160 SER A C 1
ATOM 1261 O O . SER A 1 160 ? -3.057 21.465 -6.388 1.00 92.25 160 SER A O 1
ATOM 1263 N N . SER A 1 161 ? -0.817 21.298 -6.361 1.00 87.81 161 SER A N 1
ATOM 1264 C CA . SER A 1 161 ? -0.569 22.601 -5.744 1.00 87.81 161 SER A CA 1
ATOM 1265 C C . SER A 1 161 ? -0.187 23.647 -6.793 1.00 87.81 161 SER A C 1
ATOM 1267 O O . SER A 1 161 ? 0.057 23.305 -7.950 1.00 87.81 161 SER A O 1
ATOM 1269 N N . ASP A 1 162 ? -0.087 24.912 -6.378 1.00 80.12 162 ASP A N 1
ATOM 1270 C CA . ASP A 1 162 ? 0.345 26.025 -7.241 1.00 80.12 162 ASP A CA 1
ATOM 1271 C C . ASP A 1 162 ? 1.812 25.904 -7.691 1.00 80.12 162 ASP A C 1
ATOM 1273 O O . ASP A 1 162 ? 2.251 26.567 -8.629 1.00 80.12 162 ASP A O 1
ATOM 1277 N N . GLN A 1 163 ? 2.593 25.054 -7.018 1.00 77.62 163 GLN A N 1
ATOM 1278 C CA . GLN A 1 163 ? 3.953 24.733 -7.428 1.00 77.62 163 GLN A CA 1
ATOM 1279 C C . GLN A 1 163 ? 3.931 23.680 -8.532 1.00 77.62 163 GLN A C 1
ATOM 1281 O O . GLN A 1 163 ? 3.320 22.619 -8.381 1.00 77.62 163 GLN A O 1
ATOM 1286 N N . GLU A 1 164 ? 4.654 23.954 -9.618 1.00 82.62 164 GLU A N 1
ATOM 1287 C CA . GLU A 1 164 ? 4.693 23.082 -10.790 1.00 82.62 164 GLU A CA 1
ATOM 1288 C C . GLU A 1 164 ? 4.998 21.631 -10.389 1.00 82.62 164 GLU A C 1
ATOM 1290 O O . GLU A 1 164 ? 6.017 21.342 -9.750 1.00 82.62 164 GLU A O 1
ATOM 1295 N N . LYS A 1 165 ? 4.110 20.712 -10.795 1.00 90.75 165 LYS A N 1
ATOM 1296 C CA . LYS A 1 165 ? 4.269 19.256 -10.644 1.00 90.75 165 LYS A CA 1
ATOM 1297 C C . LYS A 1 165 ? 4.313 18.733 -9.204 1.00 90.75 165 LYS A C 1
ATOM 1299 O O . LYS A 1 165 ? 4.637 17.560 -8.997 1.00 90.75 165 LYS A O 1
ATOM 1304 N N . VAL A 1 166 ? 3.973 19.559 -8.215 1.00 96.19 166 VAL A N 1
ATOM 1305 C CA . VAL A 1 166 ? 3.899 19.158 -6.806 1.00 96.19 166 VAL A CA 1
ATOM 1306 C C . VAL A 1 166 ? 2.452 18.911 -6.403 1.00 96.19 166 VAL A C 1
ATOM 1308 O O . VAL A 1 166 ? 1.581 19.756 -6.610 1.00 96.19 166 VAL A O 1
ATOM 1311 N N . TRP A 1 167 ? 2.222 17.759 -5.786 1.00 97.44 167 TRP A N 1
ATOM 1312 C CA . TRP A 1 167 ? 0.928 17.285 -5.316 1.00 97.44 167 TRP A CA 1
ATOM 1313 C C . TRP A 1 167 ? 0.954 17.153 -3.797 1.00 97.44 167 TRP A C 1
ATOM 1315 O O . TRP A 1 167 ? 1.970 16.722 -3.249 1.00 97.44 167 TRP A O 1
ATOM 1325 N N . ARG A 1 168 ? -0.136 17.535 -3.124 1.00 97.44 168 ARG A N 1
ATOM 1326 C CA . ARG A 1 168 ? -0.212 17.628 -1.662 1.00 97.44 168 ARG A CA 1
ATOM 1327 C C . ARG A 1 168 ? -1.529 17.121 -1.090 1.00 97.44 168 ARG A C 1
ATOM 1329 O O . ARG A 1 168 ? -2.555 17.145 -1.765 1.00 97.44 168 ARG A O 1
ATOM 1336 N N . THR A 1 169 ? -1.472 16.688 0.159 1.00 97.31 169 THR A N 1
ATOM 1337 C CA . THR A 1 169 ? -2.611 16.411 1.042 1.00 97.31 169 THR A CA 1
ATOM 1338 C C . THR A 1 169 ? -2.115 16.440 2.485 1.00 97.31 169 THR A C 1
ATOM 1340 O O . THR A 1 169 ? -0.909 16.425 2.716 1.00 97.31 169 THR A O 1
ATOM 1343 N N . ASP A 1 170 ? -3.026 16.422 3.443 1.00 96.00 170 ASP A N 1
ATOM 1344 C CA . ASP A 1 170 ? -2.712 16.261 4.858 1.00 96.00 170 ASP A CA 1
ATOM 1345 C C . ASP A 1 170 ? -3.202 14.893 5.339 1.00 96.00 170 ASP A C 1
ATOM 1347 O O . ASP A 1 170 ? -4.254 14.430 4.897 1.00 96.00 170 ASP A O 1
ATOM 1351 N N . TRP A 1 171 ? -2.423 14.233 6.196 1.00 95.06 171 TRP A N 1
ATOM 1352 C CA . TRP A 1 171 ? -2.791 12.968 6.833 1.00 95.06 171 TRP A CA 1
ATOM 1353 C C . TRP A 1 171 ? -2.805 13.120 8.352 1.00 95.06 171 TRP A C 1
ATOM 1355 O O . TRP A 1 171 ? -1.782 13.433 8.953 1.00 95.06 171 TRP A O 1
ATOM 1365 N N . ASP A 1 172 ? -3.952 12.865 8.970 1.00 89.94 172 ASP A N 1
ATOM 1366 C CA . ASP A 1 172 ? -4.196 13.001 10.411 1.00 89.94 172 ASP A CA 1
ATOM 1367 C C . ASP A 1 172 ? -4.866 11.759 11.032 1.00 89.94 172 ASP A C 1
ATOM 1369 O O . ASP A 1 172 ? -5.238 11.760 12.203 1.00 89.94 172 ASP A O 1
ATOM 1373 N N . GLU A 1 173 ? -4.961 10.659 10.281 1.00 85.62 173 GLU A N 1
ATOM 1374 C CA . GLU A 1 173 ? -5.649 9.424 10.689 1.00 85.62 173 GLU A CA 1
ATOM 1375 C C . GLU A 1 173 ? -4.722 8.417 11.407 1.00 85.62 173 GLU A C 1
ATOM 1377 O O . GLU A 1 173 ? -4.978 7.211 11.424 1.00 85.62 173 GLU A O 1
ATOM 1382 N N . ALA A 1 174 ? -3.600 8.875 11.968 1.00 86.69 174 ALA A N 1
ATOM 1383 C CA . ALA A 1 174 ? -2.679 8.016 12.710 1.00 86.69 174 ALA A CA 1
ATOM 1384 C C . ALA A 1 174 ? -3.291 7.606 14.062 1.00 86.69 174 ALA A C 1
ATOM 1386 O O . ALA A 1 174 ? -3.649 8.464 14.865 1.00 86.69 174 ALA A O 1
ATOM 1387 N N . VAL A 1 175 ? -3.377 6.298 14.333 1.00 84.12 175 VAL A N 1
ATOM 1388 C CA . VAL A 1 175 ? -4.014 5.764 15.558 1.00 84.12 175 VAL A CA 1
ATOM 1389 C C . VAL A 1 175 ? -3.053 4.935 16.406 1.00 84.12 175 VAL A C 1
ATOM 1391 O O . VAL A 1 175 ? -2.992 5.089 17.627 1.00 84.12 175 VAL A O 1
ATOM 1394 N N . TYR A 1 176 ? -2.327 4.019 15.770 1.00 87.50 176 TYR A N 1
ATOM 1395 C CA . TYR A 1 176 ? -1.452 3.078 16.460 1.00 87.50 176 TYR A CA 1
ATOM 1396 C C . TYR A 1 176 ? -0.022 3.593 16.593 1.00 87.50 176 TYR A C 1
ATOM 1398 O O . TYR A 1 176 ? 0.448 4.287 15.696 1.00 87.50 176 TYR A O 1
ATOM 1406 N N . ASN A 1 177 ? 0.680 3.184 17.650 1.00 89.88 177 ASN A N 1
ATOM 1407 C CA . ASN A 1 177 ? 2.125 3.370 17.773 1.00 89.88 177 ASN A CA 1
ATOM 1408 C C . ASN A 1 177 ? 2.894 2.493 16.778 1.00 89.88 177 ASN A C 1
ATOM 1410 O O . ASN A 1 177 ? 2.515 1.342 16.524 1.00 89.88 177 ASN A O 1
ATOM 1414 N N . GLY A 1 178 ? 4.026 3.012 16.303 1.00 92.00 178 GLY A N 1
ATOM 1415 C CA . GLY A 1 178 ? 4.993 2.300 15.473 1.00 92.00 178 GLY A CA 1
ATOM 1416 C C . GLY A 1 178 ? 5.170 2.903 14.083 1.00 92.00 178 GLY A C 1
ATOM 1417 O O . GLY A 1 178 ? 4.706 4.005 13.796 1.00 92.00 178 GLY A O 1
ATOM 1418 N N . ASP A 1 179 ? 5.856 2.154 13.226 1.00 93.12 179 ASP A N 1
ATOM 1419 C CA . ASP A 1 179 ? 6.269 2.626 11.908 1.00 93.12 179 ASP A CA 1
ATOM 1420 C C . ASP A 1 179 ? 5.155 2.475 10.871 1.00 93.12 179 ASP A C 1
ATOM 1422 O O . ASP A 1 179 ? 4.727 1.363 10.542 1.00 93.12 179 ASP A O 1
ATOM 1426 N N . TYR A 1 180 ? 4.727 3.609 10.322 1.00 93.00 180 TYR A N 1
ATOM 1427 C CA . TYR A 1 180 ? 3.887 3.674 9.134 1.00 93.00 180 TYR A CA 1
ATOM 1428 C C . TYR A 1 180 ? 4.777 3.840 7.911 1.00 93.00 180 TYR A C 1
ATOM 1430 O O . TYR A 1 180 ? 5.612 4.741 7.855 1.00 93.00 180 TYR A O 1
ATOM 1438 N N . GLU A 1 181 ? 4.576 3.000 6.905 1.00 93.06 181 GLU A N 1
ATOM 1439 C CA . GLU A 1 181 ? 5.257 3.122 5.622 1.00 93.06 181 GLU A CA 1
ATOM 1440 C C . GLU A 1 181 ? 4.323 3.807 4.622 1.00 93.06 181 GLU A C 1
ATOM 1442 O O . GLU A 1 181 ? 3.243 3.303 4.319 1.00 93.06 181 GLU A O 1
ATOM 1447 N N . ILE A 1 182 ? 4.721 4.969 4.106 1.00 94.62 182 ILE A N 1
ATOM 1448 C CA . ILE A 1 182 ? 3.921 5.736 3.149 1.00 94.62 182 ILE A CA 1
ATOM 1449 C C . ILE A 1 182 ? 4.608 5.704 1.790 1.00 94.62 182 ILE A C 1
ATOM 1451 O O . ILE A 1 182 ? 5.763 6.102 1.652 1.00 94.62 182 ILE A O 1
ATOM 1455 N N . THR A 1 183 ? 3.883 5.258 0.767 1.00 93.19 183 THR A N 1
ATOM 1456 C CA . THR A 1 183 ? 4.364 5.251 -0.621 1.00 93.19 183 THR A CA 1
ATOM 1457 C C . THR A 1 183 ? 3.449 6.099 -1.491 1.00 93.19 183 THR A C 1
ATOM 1459 O O . THR A 1 183 ? 2.230 5.920 -1.484 1.00 93.19 183 THR A O 1
ATOM 1462 N N . PHE A 1 184 ? 4.033 7.005 -2.274 1.00 94.88 184 PHE A N 1
ATOM 1463 C CA . PHE A 1 184 ? 3.294 7.845 -3.210 1.00 94.88 184 PHE A CA 1
ATOM 1464 C C . PHE A 1 184 ? 3.230 7.193 -4.579 1.00 94.88 184 PHE A C 1
ATOM 1466 O O . PHE A 1 184 ? 4.228 6.680 -5.076 1.00 94.88 184 PHE A O 1
ATOM 1473 N N . TYR A 1 185 ? 2.076 7.284 -5.220 1.00 93.75 185 TYR A N 1
ATOM 1474 C CA . TYR A 1 185 ? 1.816 6.747 -6.542 1.00 93.75 185 TYR A CA 1
ATOM 1475 C C . TYR A 1 185 ? 1.249 7.823 -7.455 1.00 93.75 185 TYR A C 1
ATOM 1477 O O . TYR A 1 185 ? 0.491 8.691 -7.028 1.00 93.75 185 TYR A O 1
ATOM 1485 N N . ALA A 1 186 ? 1.574 7.725 -8.738 1.00 93.75 186 ALA A N 1
ATOM 1486 C CA . ALA A 1 186 ? 0.948 8.511 -9.789 1.00 93.75 186 ALA A CA 1
ATOM 1487 C C . ALA A 1 186 ? 0.493 7.593 -10.918 1.00 93.75 186 ALA A C 1
ATOM 1489 O O . ALA A 1 186 ? 1.155 6.599 -11.222 1.00 93.75 186 ALA A O 1
ATOM 1490 N N . GLU A 1 187 ? -0.622 7.954 -11.545 1.00 88.94 187 GLU A N 1
ATOM 1491 C CA . GLU A 1 187 ? -1.145 7.339 -12.761 1.00 88.94 187 GLU A CA 1
ATOM 1492 C C . GLU A 1 187 ? -1.226 8.417 -13.841 1.00 88.94 187 GLU A C 1
ATOM 1494 O O . GLU A 1 187 ? -1.790 9.483 -13.590 1.00 88.94 187 GLU A O 1
ATOM 1499 N N . ASP A 1 188 ? -0.680 8.164 -15.028 1.00 89.25 188 ASP A N 1
ATOM 1500 C CA . ASP A 1 188 ? -0.856 9.052 -16.184 1.00 89.25 188 ASP A CA 1
ATOM 1501 C C . ASP A 1 188 ? -2.162 8.750 -16.944 1.00 89.25 188 ASP A C 1
ATOM 1503 O O . ASP A 1 188 ? -2.883 7.788 -16.657 1.00 89.25 188 ASP A O 1
ATOM 1507 N N . LYS A 1 189 ? -2.511 9.581 -17.933 1.00 86.75 189 LYS A N 1
ATOM 1508 C CA . LYS A 1 189 ? -3.720 9.354 -18.751 1.00 86.75 189 LYS A CA 1
ATOM 1509 C C . LYS A 1 189 ? -3.642 8.108 -19.640 1.00 86.75 189 LYS A C 1
ATOM 1511 O O . LYS A 1 189 ? -4.676 7.679 -20.148 1.00 86.75 189 LYS A O 1
ATOM 1516 N N . GLN A 1 190 ? -2.460 7.524 -19.821 1.00 80.69 190 GLN A N 1
ATOM 1517 C CA . GLN A 1 190 ? -2.252 6.268 -20.544 1.00 80.69 190 GLN A CA 1
ATOM 1518 C C . GLN A 1 190 ? -2.388 5.041 -19.618 1.00 80.69 190 GLN A C 1
ATOM 1520 O O . GLN A 1 190 ? -2.398 3.910 -20.100 1.00 80.69 190 GLN A O 1
ATOM 1525 N N . GLY A 1 191 ? -2.550 5.245 -18.305 1.00 77.94 191 GLY A N 1
ATOM 1526 C CA . GLY A 1 191 ? -2.697 4.186 -17.305 1.00 77.94 191 GLY A CA 1
ATOM 1527 C C . GLY A 1 191 ? -1.368 3.631 -16.779 1.00 77.94 191 GLY A C 1
ATOM 1528 O O . GLY A 1 191 ? -1.363 2.632 -16.044 1.00 77.94 191 GLY A O 1
ATOM 1529 N N . ASN A 1 192 ? -0.235 4.252 -17.115 1.00 76.94 192 ASN A N 1
ATOM 1530 C CA . ASN A 1 192 ? 1.041 3.890 -16.510 1.00 76.94 192 ASN A CA 1
ATOM 1531 C C . ASN A 1 192 ? 1.033 4.329 -15.050 1.00 76.94 192 ASN A C 1
ATOM 1533 O O . ASN A 1 192 ? 0.618 5.441 -14.741 1.00 76.94 192 ASN A O 1
ATOM 1537 N N . ILE A 1 193 ? 1.509 3.456 -14.156 1.00 83.06 193 ILE A N 1
ATOM 1538 C CA . ILE A 1 193 ? 1.643 3.768 -12.731 1.00 83.06 193 ILE A CA 1
ATOM 1539 C C . ILE A 1 193 ? 3.113 3.725 -12.335 1.00 83.06 193 ILE A C 1
ATOM 1541 O O . ILE A 1 193 ? 3.887 2.849 -12.749 1.00 83.06 193 ILE A O 1
ATOM 1545 N N . SER A 1 194 ? 3.497 4.681 -11.506 1.00 85.00 194 SER A N 1
ATOM 1546 C CA . SER A 1 194 ? 4.805 4.728 -10.874 1.00 85.00 194 SER A CA 1
ATOM 1547 C C . SER A 1 194 ? 4.661 5.060 -9.402 1.00 85.00 194 SER A C 1
ATOM 1549 O O . SER A 1 194 ? 3.638 5.605 -8.997 1.00 85.00 194 SER A O 1
ATOM 1551 N N . ALA A 1 195 ? 5.673 4.684 -8.633 1.00 86.38 195 ALA A N 1
ATOM 1552 C CA . ALA A 1 195 ? 5.706 4.831 -7.190 1.00 86.38 195 ALA A CA 1
ATOM 1553 C C . ALA A 1 195 ? 7.008 5.515 -6.770 1.00 86.38 195 ALA A C 1
ATOM 1555 O O . ALA A 1 195 ? 8.017 5.375 -7.471 1.00 86.38 195 ALA A O 1
ATOM 1556 N N . SER A 1 196 ? 6.974 6.238 -5.656 1.00 91.00 196 SER A N 1
ATOM 1557 C CA . SER A 1 196 ? 8.174 6.716 -4.976 1.00 91.00 196 SER A CA 1
ATOM 1558 C C . SER A 1 196 ? 8.868 5.579 -4.230 1.00 91.00 196 SER A C 1
ATOM 1560 O O . SER A 1 196 ? 8.305 4.499 -4.054 1.00 91.00 196 SER A O 1
ATOM 1562 N N . GLU A 1 197 ? 10.074 5.847 -3.735 1.00 87.94 197 GLU A N 1
ATOM 1563 C CA . GLU A 1 197 ? 10.577 5.096 -2.585 1.00 87.94 197 GLU A CA 1
ATOM 1564 C C . GLU A 1 197 ? 9.674 5.370 -1.364 1.00 87.94 197 GLU A C 1
ATOM 1566 O O . GLU A 1 197 ? 9.094 6.467 -1.273 1.00 87.94 197 GLU A O 1
ATOM 1571 N N . PRO A 1 198 ? 9.496 4.388 -0.466 1.00 89.69 198 PRO A N 1
ATOM 1572 C CA . PRO A 1 198 ? 8.689 4.564 0.730 1.00 89.69 198 PRO A CA 1
ATOM 1573 C C . PRO A 1 198 ? 9.357 5.532 1.711 1.00 89.69 198 PRO A C 1
ATOM 1575 O O . PRO A 1 198 ? 10.583 5.604 1.803 1.00 89.69 198 PRO A O 1
ATOM 1578 N N . ILE A 1 199 ? 8.536 6.244 2.477 1.00 96.44 199 ILE A N 1
ATOM 1579 C CA . ILE A 1 199 ? 8.973 6.979 3.667 1.00 96.44 199 ILE A CA 1
ATOM 1580 C C . ILE A 1 199 ? 8.435 6.297 4.918 1.00 96.44 199 ILE A C 1
ATOM 1582 O O . ILE A 1 199 ? 7.383 5.659 4.879 1.00 96.44 199 ILE A O 1
ATOM 1586 N N . THR A 1 200 ? 9.137 6.473 6.029 1.00 96.56 200 THR A N 1
ATOM 1587 C CA . THR A 1 200 ? 8.752 5.910 7.324 1.00 96.56 200 THR A CA 1
ATOM 1588 C C . THR A 1 200 ? 8.332 7.031 8.257 1.00 96.56 200 THR A C 1
ATOM 1590 O O . THR A 1 200 ? 9.083 7.984 8.468 1.00 96.56 200 THR A O 1
ATOM 1593 N N . VAL A 1 201 ? 7.132 6.918 8.815 1.00 97.19 201 VAL A N 1
ATOM 1594 C CA . VAL A 1 201 ? 6.630 7.818 9.847 1.00 97.19 201 VAL A CA 1
ATOM 1595 C C . VAL A 1 201 ? 6.499 7.033 11.142 1.00 97.19 201 VAL A C 1
ATOM 1597 O O . VAL A 1 201 ? 5.638 6.163 11.253 1.00 97.19 201 VAL A O 1
ATOM 1600 N N . GLU A 1 202 ? 7.355 7.336 12.111 1.00 96.81 202 GLU A N 1
ATOM 1601 C CA . GLU A 1 202 ? 7.282 6.749 13.447 1.00 96.81 202 GLU A CA 1
ATOM 1602 C C . GLU A 1 202 ? 6.199 7.479 14.247 1.00 96.81 202 GLU A C 1
ATOM 1604 O O . GLU A 1 202 ? 6.324 8.671 14.544 1.00 96.81 202 GLU A O 1
ATOM 1609 N N . VAL A 1 203 ? 5.115 6.783 14.581 1.00 95.25 203 VAL A N 1
ATOM 1610 C CA . VAL A 1 203 ? 3.999 7.366 15.330 1.00 95.25 203 VAL A CA 1
ATOM 1611 C C . VAL A 1 203 ? 4.096 7.010 16.808 1.00 95.25 203 VAL A C 1
ATOM 1613 O O . VAL A 1 203 ? 4.258 5.842 17.162 1.00 95.25 203 VAL A O 1
ATOM 1616 N N . ASN A 1 204 ? 3.942 8.021 17.666 1.00 93.88 204 ASN A N 1
ATOM 1617 C CA . ASN A 1 204 ? 3.996 7.910 19.124 1.00 93.88 204 ASN A CA 1
ATOM 1618 C C . ASN A 1 204 ? 2.742 8.487 19.805 1.00 93.88 204 ASN A C 1
ATOM 1620 O O . ASN A 1 204 ? 2.013 9.301 19.236 1.00 93.88 204 ASN A O 1
ATOM 1624 N N . GLY A 1 205 ? 2.502 8.098 21.061 1.00 88.12 205 GLY A N 1
ATOM 1625 C CA . GLY A 1 205 ? 1.368 8.590 21.862 1.00 88.12 205 GLY A CA 1
ATOM 1626 C C . GLY A 1 205 ? 0.004 8.020 21.453 1.00 88.12 205 GLY A C 1
ATOM 1627 O O . GLY A 1 205 ? -1.026 8.505 21.913 1.00 88.12 205 GLY A O 1
ATOM 1628 N N . GLY A 1 206 ? 0.008 7.008 20.590 1.00 84.88 206 GLY A N 1
ATOM 1629 C CA . GLY A 1 206 ? -1.146 6.234 20.170 1.00 84.88 206 GLY A CA 1
ATOM 1630 C C . GLY A 1 206 ? -1.355 4.962 20.979 1.00 84.88 206 GLY A C 1
ATOM 1631 O O . GLY A 1 206 ? -0.786 4.755 22.053 1.00 84.88 206 GLY A O 1
ATOM 1632 N N . VAL A 1 207 ? -2.190 4.093 20.420 1.00 83.88 207 VAL A N 1
ATOM 1633 C CA . VAL A 1 207 ? -2.508 2.774 20.971 1.00 83.88 207 VAL A CA 1
ATOM 1634 C C . VAL A 1 207 ? -1.542 1.729 20.414 1.00 83.88 207 VAL A C 1
ATOM 1636 O O . VAL A 1 207 ? -1.192 1.767 19.239 1.00 83.88 207 VAL A O 1
ATOM 1639 N N . ASP A 1 208 ? -1.119 0.750 21.205 1.00 85.31 208 ASP A N 1
ATOM 1640 C CA . ASP A 1 208 ? -0.312 -0.342 20.658 1.00 85.31 208 ASP A CA 1
ATOM 1641 C C . ASP A 1 208 ? -1.177 -1.264 19.794 1.00 85.31 208 ASP A C 1
ATOM 1643 O O . ASP A 1 208 ? -2.175 -1.812 20.258 1.00 85.31 208 ASP A O 1
ATOM 1647 N N . SER A 1 209 ? -0.792 -1.467 18.528 1.00 78.56 209 SER A N 1
ATOM 1648 C CA . SER A 1 209 ? -1.516 -2.415 17.674 1.00 78.56 209 SER A CA 1
ATOM 1649 C C . SER A 1 209 ? -1.385 -3.835 18.246 1.00 78.56 209 SER A C 1
ATOM 1651 O O . SER A 1 209 ? -0.245 -4.291 18.455 1.00 78.56 209 SER A O 1
ATOM 1653 N N . PRO A 1 210 ? -2.509 -4.550 18.465 1.00 75.44 210 PRO A N 1
ATOM 1654 C CA . PRO A 1 210 ? -2.489 -5.911 18.979 1.00 75.44 210 PRO A CA 1
ATOM 1655 C C . PRO A 1 210 ? -1.866 -6.869 17.957 1.00 75.44 210 PRO A C 1
ATOM 1657 O O . PRO A 1 210 ? -1.878 -6.627 16.747 1.00 75.44 210 PRO A O 1
ATOM 1660 N N . SER A 1 211 ? -1.296 -7.971 18.450 1.00 74.81 211 SER A N 1
ATOM 1661 C CA . SER A 1 211 ? -0.677 -9.006 17.609 1.00 74.81 211 SER A CA 1
ATOM 1662 C C . SER A 1 211 ? -1.695 -9.891 16.891 1.00 74.81 211 SER A C 1
ATOM 1664 O O . SER A 1 211 ? -1.348 -10.485 15.874 1.00 74.81 211 SER A O 1
ATOM 1666 N N . MET A 1 212 ? -2.929 -9.965 17.400 1.00 72.38 212 MET A N 1
ATOM 1667 C CA . MET A 1 212 ? -4.079 -10.637 16.792 1.00 72.38 212 MET A CA 1
ATOM 1668 C C . MET A 1 212 ? -5.351 -9.842 17.074 1.00 72.38 212 MET A C 1
ATOM 1670 O O . MET A 1 212 ? -5.495 -9.290 18.161 1.00 72.38 212 MET A O 1
ATOM 1674 N N . SER A 1 213 ? -6.264 -9.798 16.103 1.00 74.69 213 SER A N 1
ATOM 1675 C CA . SER A 1 213 ? -7.597 -9.232 16.318 1.00 74.69 213 SER A CA 1
ATOM 1676 C C . SER A 1 213 ? -8.449 -10.169 17.177 1.00 74.69 213 SER A C 1
ATOM 1678 O O . SER A 1 213 ? -8.580 -11.347 16.844 1.00 74.69 213 SER A O 1
ATOM 1680 N N . SER A 1 214 ? -9.063 -9.668 18.249 1.00 77.56 214 SER A N 1
ATOM 1681 C CA . SER A 1 214 ? -9.983 -10.453 19.079 1.00 77.56 214 SER A CA 1
ATOM 1682 C C . SER A 1 214 ? -11.220 -9.667 19.505 1.00 77.56 214 SER A C 1
ATOM 1684 O O . SER A 1 214 ? -11.223 -8.435 19.555 1.00 77.56 214 SER A O 1
ATOM 1686 N N . VAL A 1 215 ? -12.291 -10.408 19.786 1.00 76.75 215 VAL A N 1
ATOM 1687 C CA . VAL A 1 215 ? -13.557 -9.885 20.295 1.00 76.75 215 VAL A CA 1
ATOM 1688 C C . VAL A 1 215 ? -14.038 -10.822 21.398 1.00 76.75 215 VAL A C 1
ATOM 1690 O O . VAL A 1 215 ? -14.176 -12.025 21.183 1.00 76.75 215 VAL A O 1
ATOM 1693 N N . GLU A 1 216 ? -14.299 -10.271 22.576 1.00 79.25 216 GLU A N 1
ATOM 1694 C CA . GLU A 1 216 ? -14.782 -10.986 23.752 1.00 79.25 216 GLU A CA 1
ATOM 1695 C C . GLU A 1 216 ? -16.107 -10.377 24.222 1.00 79.25 216 GLU A C 1
ATOM 1697 O O . GLU A 1 216 ? -16.250 -9.160 24.326 1.00 79.25 216 GLU A O 1
ATOM 1702 N N . ILE A 1 217 ? -17.083 -11.225 24.552 1.00 78.62 217 ILE A N 1
ATOM 1703 C CA . ILE A 1 217 ? -18.316 -10.803 25.223 1.00 78.62 217 ILE A CA 1
ATOM 1704 C C . ILE A 1 217 ? -18.231 -11.237 26.685 1.00 78.62 217 ILE A C 1
ATOM 1706 O O . ILE A 1 217 ? -18.198 -12.430 26.979 1.00 78.62 217 ILE A O 1
ATOM 1710 N N . LYS A 1 218 ? -18.244 -10.272 27.607 1.00 78.69 218 LYS A N 1
ATOM 1711 C CA . LYS A 1 218 ? -18.343 -10.514 29.050 1.00 78.69 218 LYS A CA 1
ATOM 1712 C C . LYS A 1 218 ? -19.758 -10.259 29.529 1.00 78.69 218 LYS A C 1
ATOM 1714 O O . LYS A 1 218 ? -20.266 -9.144 29.427 1.00 78.69 218 LYS A O 1
ATOM 1719 N N . LEU A 1 219 ? -20.379 -11.287 30.090 1.00 80.19 219 LEU A N 1
ATOM 1720 C CA . LEU A 1 219 ? -21.655 -11.153 30.781 1.00 80.19 219 LEU A CA 1
ATOM 1721 C C . LEU A 1 219 ? -21.414 -10.653 32.204 1.00 80.19 219 LEU A C 1
ATOM 1723 O O . LEU A 1 219 ? -20.436 -11.042 32.842 1.00 80.19 219 LEU A O 1
ATOM 1727 N N . ALA A 1 220 ? -22.314 -9.817 32.725 1.00 79.88 220 ALA A N 1
ATOM 1728 C CA . ALA A 1 220 ? -22.234 -9.429 34.133 1.00 79.88 220 ALA A CA 1
ATOM 1729 C C . ALA A 1 220 ? -22.562 -10.611 35.067 1.00 79.88 220 ALA A C 1
ATOM 1731 O O . ALA A 1 220 ? -22.099 -10.637 36.208 1.00 79.88 220 ALA A O 1
ATOM 1732 N N . LYS A 1 221 ? -23.379 -11.569 34.597 1.00 81.25 221 LYS A N 1
ATOM 1733 C CA . LYS A 1 221 ? -23.808 -12.763 35.338 1.00 81.25 221 LYS A CA 1
ATOM 1734 C C . LYS A 1 221 ? -24.031 -13.949 34.401 1.00 81.25 221 LYS A C 1
ATOM 1736 O O . LYS A 1 221 ? -24.490 -13.776 33.277 1.00 81.25 221 LYS A O 1
ATOM 1741 N N . ASP A 1 222 ? -23.838 -15.157 34.921 1.00 84.44 222 ASP A N 1
ATOM 1742 C CA . ASP A 1 222 ? -24.126 -16.399 34.186 1.00 84.44 222 ASP A CA 1
ATOM 1743 C C . ASP A 1 222 ? -25.629 -16.717 34.121 1.00 84.44 222 ASP A C 1
ATOM 1745 O O . ASP A 1 222 ? -26.071 -17.543 33.321 1.00 84.44 222 ASP A O 1
ATOM 1749 N N . ARG A 1 223 ? -26.432 -16.110 35.008 1.00 81.00 223 ARG A N 1
ATOM 1750 C CA . ARG A 1 223 ? -27.883 -16.321 35.114 1.00 81.00 223 ARG A CA 1
ATOM 1751 C C . ARG A 1 223 ? -28.585 -15.025 35.510 1.00 81.00 223 ARG A C 1
ATOM 1753 O O . ARG A 1 223 ? -28.141 -14.345 36.431 1.00 81.00 223 ARG A O 1
ATOM 1760 N N . TYR A 1 224 ? -29.707 -14.747 34.852 1.00 80.25 224 TYR A N 1
ATOM 1761 C CA . TYR A 1 224 ? -30.571 -13.591 35.106 1.00 80.25 224 TYR A CA 1
ATOM 1762 C C . TYR A 1 224 ? -31.968 -14.060 35.507 1.00 80.25 224 TYR A C 1
ATOM 1764 O O . TYR A 1 224 ? -32.486 -15.043 34.969 1.00 80.25 224 TYR A O 1
ATOM 1772 N N . LEU A 1 225 ? -32.593 -13.357 36.449 1.00 82.75 225 LEU A N 1
ATOM 1773 C CA . LEU A 1 225 ? -33.987 -13.591 36.812 1.00 82.75 225 LEU A CA 1
ATOM 1774 C C . LEU A 1 225 ? -34.930 -12.946 35.792 1.00 82.75 225 LEU A C 1
ATOM 1776 O O . LEU A 1 225 ? -34.604 -11.977 35.109 1.00 82.75 225 LEU A O 1
ATOM 1780 N N . ARG A 1 226 ? -36.157 -13.466 35.698 1.00 77.00 226 ARG A N 1
ATOM 1781 C CA . ARG A 1 226 ? -37.176 -12.883 34.818 1.00 77.00 226 ARG A CA 1
ATOM 1782 C C . ARG A 1 226 ? -37.444 -11.425 35.214 1.00 77.00 226 ARG A C 1
ATOM 1784 O O . ARG A 1 226 ? -37.846 -11.156 36.341 1.00 77.00 226 ARG A O 1
ATOM 1791 N N . GLY A 1 227 ? -37.300 -10.514 34.251 1.00 75.38 227 GLY A N 1
ATOM 1792 C CA . GLY A 1 227 ? -37.502 -9.074 34.448 1.00 75.38 227 GLY A CA 1
ATOM 1793 C C . GLY A 1 227 ? -36.269 -8.332 34.971 1.00 75.38 227 GLY A C 1
ATOM 1794 O O . GLY A 1 227 ? -36.315 -7.109 35.071 1.00 75.38 227 GLY A O 1
ATOM 1795 N N . GLU A 1 228 ? -35.179 -9.043 35.267 1.00 78.25 228 GLU A N 1
ATOM 1796 C CA . GLU A 1 228 ? -33.881 -8.437 35.544 1.00 78.25 228 GLU A CA 1
ATOM 1797 C C . GLU A 1 228 ? -33.280 -7.867 34.246 1.00 78.25 228 GLU A C 1
ATOM 1799 O O . GLU A 1 228 ? -33.357 -8.526 33.204 1.00 78.25 228 GLU A O 1
ATOM 1804 N N . PRO A 1 229 ? -32.697 -6.654 34.271 1.00 71.44 229 PRO A N 1
ATOM 1805 C CA . PRO A 1 229 ? -32.008 -6.108 33.110 1.00 71.44 229 PRO A CA 1
ATOM 1806 C C . PRO A 1 229 ? -30.777 -6.953 32.769 1.00 71.44 229 PRO A C 1
ATOM 1808 O O . PR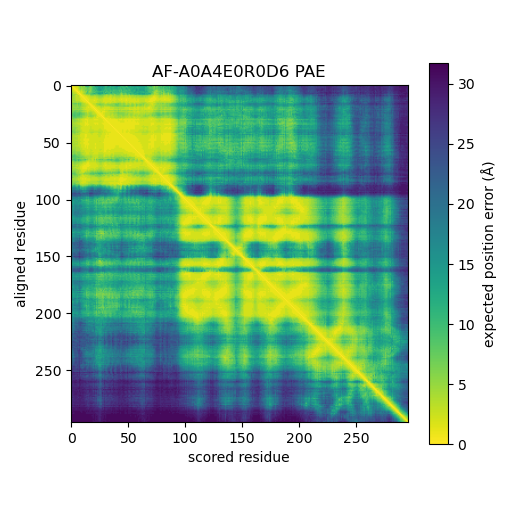O A 1 229 ? -29.922 -7.212 33.618 1.00 71.44 229 PRO A O 1
ATOM 1811 N N . PHE A 1 230 ? -30.687 -7.359 31.505 1.00 72.31 230 PHE A N 1
ATOM 1812 C CA . PHE A 1 230 ? -29.511 -8.027 30.963 1.00 72.31 230 PHE A CA 1
ATOM 1813 C C . PHE A 1 230 ? -28.374 -7.018 30.766 1.00 72.31 230 PHE A C 1
ATOM 1815 O O . PHE A 1 230 ? -28.618 -5.875 30.374 1.00 72.31 230 PHE A O 1
ATOM 1822 N N . GLN A 1 231 ? -27.143 -7.445 31.051 1.00 73.94 231 GLN A N 1
ATOM 1823 C CA . GLN A 1 231 ? -25.942 -6.628 30.886 1.00 73.94 231 GLN A CA 1
ATOM 1824 C C . GLN A 1 231 ? -24.821 -7.465 30.275 1.00 73.94 231 GLN A C 1
ATOM 1826 O O . GLN A 1 231 ? -24.337 -8.417 30.895 1.00 73.94 231 GLN A O 1
ATOM 1831 N N . ALA A 1 232 ? -24.380 -7.065 29.088 1.00 73.31 232 ALA A N 1
ATOM 1832 C CA . ALA A 1 232 ? -23.201 -7.599 28.431 1.00 73.31 232 ALA A CA 1
ATOM 1833 C C . ALA A 1 232 ? -22.230 -6.469 28.092 1.00 73.31 232 ALA A C 1
ATOM 1835 O O . ALA A 1 232 ? -22.613 -5.315 27.880 1.00 73.31 232 ALA A O 1
ATOM 1836 N N . ARG A 1 233 ? -20.950 -6.823 28.050 1.00 71.62 233 ARG A N 1
ATOM 1837 C CA . ARG A 1 233 ? -19.865 -5.948 27.639 1.00 71.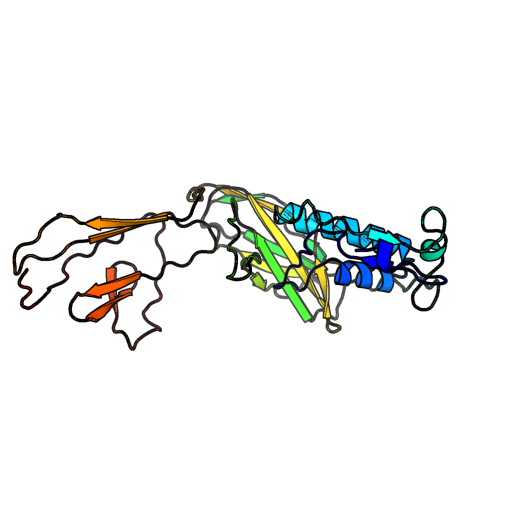62 233 ARG A CA 1
ATOM 1838 C C . ARG A 1 233 ? -19.123 -6.589 26.483 1.00 71.62 233 ARG A C 1
ATOM 1840 O O . ARG A 1 233 ? -18.599 -7.689 26.634 1.00 71.62 233 ARG A O 1
ATOM 1847 N N . LEU A 1 234 ? -19.053 -5.887 25.362 1.00 72.06 234 LEU A N 1
ATOM 1848 C CA . LEU A 1 234 ? -18.224 -6.276 24.228 1.00 72.06 234 LEU A CA 1
ATOM 1849 C C . LEU A 1 234 ? -16.857 -5.603 24.392 1.00 72.06 234 LEU A C 1
ATOM 1851 O O . LEU A 1 234 ? -16.762 -4.378 24.497 1.00 72.06 234 LEU A O 1
ATOM 1855 N N . ILE A 1 235 ? -15.811 -6.415 24.488 1.00 74.25 235 ILE A N 1
ATOM 1856 C CA . ILE A 1 235 ? -14.416 -5.990 24.569 1.00 74.25 235 ILE A CA 1
ATOM 1857 C C . ILE A 1 235 ? -13.764 -6.380 23.253 1.00 74.25 235 ILE A C 1
ATOM 1859 O O . ILE A 1 235 ? -13.817 -7.537 22.852 1.00 74.25 235 ILE A O 1
ATOM 1863 N N . GLU A 1 236 ? -13.159 -5.414 22.579 1.00 74.31 236 GLU A N 1
ATOM 1864 C CA . GLU A 1 236 ? -12.456 -5.644 21.325 1.00 74.31 236 GLU A CA 1
ATOM 1865 C C . GLU A 1 236 ? -10.980 -5.263 21.429 1.00 74.31 236 GLU A C 1
ATOM 1867 O O . GLU A 1 236 ? -10.606 -4.252 22.027 1.00 74.31 236 GLU A O 1
ATOM 1872 N N . GLU A 1 237 ? -10.147 -6.064 20.776 1.00 77.12 237 GLU A N 1
ATOM 1873 C CA . GLU A 1 237 ? -8.742 -5.784 20.515 1.00 77.12 237 GLU A CA 1
ATOM 1874 C C . GLU A 1 237 ? -8.494 -6.016 19.028 1.00 77.12 237 GLU A C 1
ATOM 1876 O O . GLU A 1 237 ? -7.936 -7.032 18.634 1.00 77.12 237 GLU A O 1
ATOM 1881 N N . LEU A 1 238 ? -8.977 -5.111 18.175 1.00 72.25 238 LEU A N 1
ATOM 1882 C CA . LEU A 1 238 ? -8.797 -5.239 16.728 1.00 72.25 238 LEU A CA 1
ATOM 1883 C C . LEU A 1 238 ? -7.474 -4.628 16.267 1.00 72.25 238 LEU A C 1
ATOM 1885 O O . LEU A 1 238 ? -7.164 -3.475 16.587 1.00 72.25 238 LEU A O 1
ATOM 1889 N N . ALA A 1 239 ? -6.734 -5.396 15.471 1.00 72.06 239 ALA A N 1
ATOM 1890 C CA . ALA A 1 239 ? -5.616 -4.906 14.683 1.00 72.06 239 ALA A CA 1
ATOM 1891 C C . ALA A 1 239 ? -6.115 -4.075 13.493 1.00 72.06 239 ALA A C 1
ATOM 1893 O O . ALA A 1 239 ? -7.312 -4.014 13.196 1.00 72.06 239 ALA A O 1
ATOM 1894 N N . TRP A 1 240 ? -5.181 -3.431 12.801 1.00 73.00 240 TRP A N 1
ATOM 1895 C CA . TRP A 1 240 ? -5.512 -2.593 11.661 1.00 73.00 240 TRP A CA 1
ATOM 1896 C C . TRP A 1 240 ? -6.201 -3.384 10.529 1.00 73.00 240 TRP A C 1
ATOM 1898 O O . TRP A 1 240 ? -5.835 -4.526 10.247 1.00 73.00 240 TRP A O 1
ATOM 1908 N N . GLY A 1 241 ? -7.173 -2.753 9.861 1.00 64.19 241 GLY A N 1
ATOM 1909 C CA . GLY A 1 241 ? -7.880 -3.314 8.702 1.00 64.19 241 GLY A CA 1
ATOM 1910 C C . GLY A 1 241 ? -9.145 -4.103 9.044 1.00 64.19 241 GLY A C 1
ATOM 1911 O O . GLY A 1 241 ? -9.753 -4.686 8.149 1.00 64.19 241 GLY A O 1
ATOM 1912 N N . TYR A 1 242 ? -9.545 -4.118 10.318 1.00 64.44 242 TYR A N 1
ATOM 1913 C CA . TYR A 1 242 ? -10.778 -4.747 10.777 1.00 64.44 242 TYR A CA 1
ATOM 1914 C C . TYR A 1 242 ? -11.805 -3.703 11.202 1.00 64.44 242 TYR A C 1
ATOM 1916 O O . TYR A 1 242 ? -11.529 -2.853 12.051 1.00 64.44 242 TYR A O 1
ATOM 1924 N N . ASP A 1 243 ? -13.012 -3.854 10.668 1.00 63.59 243 ASP A N 1
ATOM 1925 C CA . ASP A 1 243 ? -14.213 -3.194 11.161 1.00 63.59 243 ASP A CA 1
ATOM 1926 C C . ASP A 1 243 ? -14.979 -4.157 12.080 1.00 63.59 243 ASP A C 1
ATOM 1928 O O . ASP A 1 243 ? -15.119 -5.346 11.774 1.00 63.59 243 ASP A O 1
ATOM 1932 N N . LEU A 1 244 ? -15.496 -3.653 13.204 1.00 67.38 244 LEU A N 1
ATOM 1933 C CA . LEU A 1 244 ? -16.367 -4.427 14.087 1.00 67.38 244 LEU A CA 1
ATOM 1934 C C . LEU A 1 244 ? -17.831 -4.197 13.725 1.00 67.38 244 LEU A C 1
ATOM 1936 O O . LEU A 1 244 ? -18.361 -3.099 13.891 1.00 67.38 244 LEU A O 1
ATOM 1940 N N . TYR A 1 245 ? -18.512 -5.270 13.334 1.00 68.06 245 TYR A N 1
ATOM 1941 C CA . TYR A 1 245 ? -19.966 -5.301 13.238 1.00 68.06 245 TYR A CA 1
ATOM 1942 C C . TYR A 1 245 ? -20.511 -6.217 14.332 1.00 68.06 245 TYR A C 1
ATOM 1944 O O . TYR A 1 245 ? -20.217 -7.411 14.348 1.00 68.06 245 TYR A O 1
ATOM 1952 N N . ALA A 1 246 ? -21.308 -5.662 15.244 1.00 67.19 246 ALA A N 1
ATOM 1953 C CA . ALA A 1 246 ? -21.933 -6.408 16.330 1.00 67.19 246 ALA A CA 1
ATOM 1954 C C . ALA A 1 246 ? -23.462 -6.350 16.218 1.00 67.19 246 ALA A C 1
ATOM 1956 O O . ALA A 1 246 ? -24.056 -5.276 16.092 1.00 67.19 246 ALA A O 1
ATOM 1957 N N . ALA A 1 247 ? -24.093 -7.521 16.288 1.00 68.00 247 ALA A N 1
ATOM 1958 C CA . ALA A 1 247 ? -25.539 -7.678 16.369 1.00 68.00 247 ALA A CA 1
ATOM 1959 C C . ALA A 1 247 ? -25.877 -8.658 17.496 1.00 68.00 247 ALA A C 1
ATOM 1961 O O . ALA A 1 247 ? -25.211 -9.681 17.658 1.00 68.00 247 ALA A O 1
ATOM 1962 N N . VAL A 1 248 ? -26.921 -8.350 18.261 1.00 69.62 248 VAL A N 1
ATOM 1963 C CA . VAL A 1 248 ? -27.418 -9.216 19.336 1.00 69.62 248 VAL A CA 1
ATOM 1964 C C . VAL A 1 248 ? -28.625 -9.976 18.811 1.00 69.62 248 VAL A C 1
ATOM 1966 O O . VAL A 1 248 ? -29.623 -9.350 18.460 1.00 69.62 248 VAL A O 1
ATOM 1969 N N . LEU A 1 249 ? -28.534 -11.307 18.764 1.00 67.62 249 LEU A N 1
ATOM 1970 C CA . LEU A 1 249 ? -29.634 -12.200 18.394 1.00 67.62 249 LEU A CA 1
ATOM 1971 C C . LEU A 1 249 ? -30.276 -12.784 19.655 1.00 67.62 249 LEU A C 1
ATOM 1973 O O . LEU A 1 249 ? -29.601 -13.386 20.490 1.00 67.62 249 LEU A O 1
ATOM 1977 N N . LEU A 1 250 ? -31.587 -12.620 19.777 1.00 70.56 250 LEU A N 1
ATOM 1978 C CA . LEU A 1 250 ? -32.392 -13.187 20.847 1.00 70.56 250 LEU A CA 1
ATOM 1979 C C . LEU A 1 250 ? -32.912 -14.584 20.456 1.00 70.56 250 LEU A C 1
ATOM 1981 O O . LEU A 1 250 ? -33.089 -14.869 19.268 1.00 70.56 250 LEU A O 1
ATOM 1985 N N . PRO A 1 251 ? -33.203 -15.467 21.433 1.00 63.84 251 PRO A N 1
ATOM 1986 C CA . PRO A 1 251 ? -33.680 -16.830 21.161 1.00 63.84 251 PRO A CA 1
ATOM 1987 C C . PRO A 1 251 ? -35.001 -16.915 20.383 1.00 63.84 251 PRO A C 1
ATOM 1989 O O . PRO A 1 251 ? -35.306 -17.953 19.804 1.00 63.84 251 PRO A O 1
ATOM 1992 N N . ASP A 1 252 ? -35.792 -15.842 20.371 1.00 71.88 252 ASP A N 1
ATOM 1993 C CA . ASP A 1 252 ? -37.043 -15.730 19.614 1.00 71.88 252 ASP A CA 1
ATOM 1994 C C . ASP A 1 252 ? -36.827 -15.351 18.134 1.00 71.88 252 ASP A C 1
ATOM 1996 O O . ASP A 1 252 ? -37.793 -15.196 17.387 1.00 71.88 252 ASP A O 1
ATOM 2000 N N . GLY A 1 253 ? -35.568 -15.214 17.706 1.00 64.00 253 GLY A N 1
ATOM 2001 C CA . GLY A 1 253 ? -35.183 -14.847 16.347 1.00 64.00 253 GLY A CA 1
ATOM 2002 C C . GLY A 1 253 ? -35.147 -13.339 16.089 1.00 64.00 253 GLY A C 1
ATOM 2003 O O . GLY A 1 253 ? -34.777 -12.932 14.987 1.00 64.00 253 GLY A O 1
ATOM 2004 N N . ASN A 1 254 ? -35.491 -12.500 17.072 1.00 67.25 254 ASN A N 1
ATOM 2005 C CA . ASN A 1 254 ? -35.334 -11.053 16.952 1.00 67.25 254 ASN A CA 1
ATOM 2006 C C . ASN A 1 254 ? -33.864 -10.657 17.117 1.00 67.25 254 ASN A C 1
ATOM 2008 O O . ASN A 1 254 ? -33.146 -11.243 17.923 1.00 67.25 254 ASN A O 1
ATOM 2012 N N . PHE A 1 255 ? -33.412 -9.626 16.404 1.00 65.81 255 PHE A N 1
ATOM 2013 C CA . PHE A 1 255 ? -32.075 -9.071 16.605 1.00 65.81 255 PHE A CA 1
ATOM 2014 C C . PHE A 1 255 ? -32.067 -7.546 16.562 1.00 65.81 255 PHE A C 1
ATOM 2016 O O . PHE A 1 255 ? -32.932 -6.920 15.945 1.00 65.81 255 PHE A O 1
ATOM 2023 N N . PHE A 1 256 ? -31.057 -6.957 17.198 1.00 66.88 256 PHE A N 1
ATOM 2024 C CA . PHE A 1 256 ? -30.791 -5.521 17.159 1.00 66.88 256 PHE A CA 1
ATOM 2025 C C . PHE A 1 256 ? -29.323 -5.270 16.809 1.00 66.88 256 PHE A C 1
ATOM 2027 O O . PHE A 1 256 ? -28.446 -6.056 17.174 1.00 66.88 256 PHE A O 1
ATOM 2034 N N . ALA A 1 257 ? -29.065 -4.177 16.088 1.00 60.03 257 ALA A N 1
ATOM 2035 C CA . ALA A 1 257 ? -27.716 -3.707 15.783 1.00 60.03 257 ALA A CA 1
ATOM 2036 C C . ALA A 1 257 ? -27.296 -2.614 16.774 1.00 60.03 257 ALA A C 1
ATOM 2038 O O . ALA A 1 257 ? -28.141 -1.860 17.270 1.00 60.03 257 ALA A O 1
ATOM 2039 N N . LEU A 1 258 ? -25.993 -2.513 17.030 1.00 58.66 258 LEU A N 1
ATOM 2040 C CA . LEU A 1 258 ? -25.411 -1.485 17.893 1.00 58.66 258 LEU A CA 1
ATOM 2041 C C . LEU A 1 258 ? -24.905 -0.294 17.064 1.00 58.66 258 LEU A C 1
ATOM 2043 O O . LEU A 1 258 ? -24.305 -0.469 16.007 1.00 58.66 258 LEU A O 1
ATOM 2047 N N . ARG A 1 259 ? -25.131 0.928 17.558 1.00 50.88 259 ARG A N 1
ATOM 2048 C CA . ARG A 1 259 ? -24.603 2.200 17.034 1.00 50.88 259 ARG A CA 1
ATOM 2049 C C . ARG A 1 259 ? -23.780 2.904 18.108 1.00 50.88 259 ARG A C 1
ATOM 2051 O O . ARG A 1 259 ? -24.197 2.914 19.263 1.00 50.88 259 ARG A O 1
ATOM 2058 N N . ASN A 1 260 ? -22.682 3.570 17.720 1.00 52.88 260 ASN A N 1
ATOM 2059 C CA . ASN A 1 260 ? -21.831 4.373 18.621 1.00 52.88 260 ASN A CA 1
ATOM 2060 C C . ASN A 1 260 ? -21.524 3.616 19.919 1.00 52.88 260 ASN A C 1
ATOM 2062 O O . ASN A 1 260 ? -21.741 4.146 21.008 1.00 52.88 260 ASN A O 1
ATOM 2066 N N . THR A 1 261 ? -21.170 2.340 19.755 1.00 52.47 261 THR A N 1
ATOM 2067 C CA . THR A 1 261 ? -21.009 1.311 20.786 1.00 52.47 261 THR A CA 1
ATOM 2068 C C . THR A 1 261 ? -22.245 1.025 21.663 1.00 52.47 261 THR A C 1
ATOM 2070 O O . THR A 1 261 ? -22.520 -0.139 21.890 1.00 52.47 261 THR A O 1
ATOM 2073 N N . ASN A 1 262 ? -23.098 1.978 22.050 1.00 49.47 262 ASN A N 1
ATOM 2074 C CA . ASN A 1 262 ? -24.101 1.760 23.111 1.00 49.47 262 ASN A CA 1
ATOM 2075 C C . ASN A 1 262 ? -25.560 2.134 22.762 1.00 49.47 262 ASN A C 1
ATOM 2077 O O . ASN A 1 262 ? -26.387 2.265 23.664 1.00 49.47 262 ASN A O 1
ATOM 2081 N N . GLN A 1 263 ? -25.917 2.349 21.491 1.00 53.34 263 GLN A N 1
ATOM 2082 C CA . GLN A 1 263 ? -27.292 2.701 21.090 1.00 53.34 263 GLN A CA 1
ATOM 2083 C C . GLN A 1 263 ? -27.929 1.635 20.198 1.00 53.34 263 GLN A C 1
ATOM 2085 O O . GLN A 1 263 ? -27.346 1.228 19.197 1.00 53.34 263 GLN A O 1
ATOM 2090 N N . LEU A 1 264 ? -29.163 1.233 20.514 1.00 56.44 264 LEU A N 1
ATOM 2091 C CA . LEU A 1 264 ? -29.942 0.339 19.656 1.00 56.44 264 LEU A CA 1
ATOM 2092 C C . LEU A 1 264 ? -30.292 1.044 18.339 1.00 56.44 264 LEU A C 1
ATOM 2094 O O . LEU A 1 264 ? -30.863 2.137 18.341 1.00 56.44 264 LEU A O 1
ATOM 2098 N N . ALA A 1 265 ? -29.992 0.396 17.216 1.00 56.94 265 ALA A N 1
ATOM 2099 C CA . ALA A 1 265 ? -30.402 0.830 15.887 1.00 56.94 265 ALA A CA 1
ATOM 2100 C C . ALA A 1 265 ? -31.420 -0.148 15.285 1.00 56.94 265 ALA A C 1
ATOM 2102 O O . ALA A 1 265 ? -31.284 -1.369 15.385 1.00 56.94 265 ALA A O 1
ATOM 2103 N N . GLY A 1 266 ? -32.450 0.400 14.633 1.00 57.31 266 GLY A N 1
ATOM 2104 C CA . GLY A 1 266 ? -33.416 -0.396 13.883 1.00 57.31 266 GLY A CA 1
ATOM 2105 C C . GLY A 1 266 ? -32.767 -1.071 12.671 1.00 57.31 266 GLY A C 1
ATOM 2106 O O . GLY A 1 266 ? -31.914 -0.492 11.996 1.00 57.31 266 GLY A O 1
ATOM 2107 N N . VAL A 1 267 ? -33.218 -2.288 12.362 1.00 54.88 267 VAL A N 1
ATOM 2108 C CA . VAL A 1 267 ? -32.673 -3.139 11.286 1.00 54.88 267 VAL A CA 1
ATOM 2109 C C . VAL A 1 267 ? -32.759 -2.479 9.898 1.00 54.88 267 VAL A C 1
ATOM 2111 O O . VAL A 1 267 ? -31.920 -2.720 9.037 1.00 54.88 267 VAL A O 1
ATOM 2114 N N . ASN A 1 268 ? -33.727 -1.583 9.684 1.00 54.97 268 ASN A N 1
ATOM 2115 C CA . ASN A 1 268 ? -33.962 -0.929 8.391 1.00 54.97 268 ASN A CA 1
ATOM 2116 C C . ASN A 1 268 ? -33.228 0.410 8.222 1.00 54.97 268 ASN A C 1
ATOM 2118 O O . ASN A 1 268 ? -33.490 1.142 7.268 1.00 54.97 268 ASN A O 1
ATOM 2122 N N . GLU A 1 269 ? -32.304 0.748 9.123 1.00 54.75 269 GLU A N 1
ATOM 2123 C CA . GLU A 1 269 ? -31.552 2.002 9.062 1.00 54.75 269 GLU A CA 1
ATOM 2124 C C . GLU A 1 269 ? -30.027 1.778 8.969 1.00 54.75 269 GLU A C 1
ATOM 2126 O O . GLU A 1 269 ? -29.299 2.294 9.816 1.00 54.75 269 GLU A O 1
ATOM 2131 N N . PRO A 1 270 ? -29.501 1.080 7.932 1.00 44.84 270 PRO A N 1
ATOM 2132 C CA . PRO A 1 270 ? -28.071 0.758 7.814 1.00 44.84 270 PRO A CA 1
ATOM 2133 C C . PRO A 1 270 ? -27.144 1.976 7.906 1.00 44.84 270 PRO A C 1
ATOM 2135 O O . PRO A 1 270 ? -26.042 1.906 8.437 1.00 44.84 270 PRO A O 1
ATOM 2138 N N . LYS A 1 271 ? -27.616 3.141 7.441 1.00 49.09 271 LYS A N 1
ATOM 2139 C CA . LYS A 1 271 ? -26.891 4.420 7.538 1.00 49.09 271 LYS A CA 1
ATOM 2140 C C . LYS A 1 271 ? -26.614 4.854 8.984 1.00 49.09 271 LYS A C 1
ATOM 2142 O O . LYS A 1 271 ? -25.768 5.712 9.204 1.00 49.09 271 LYS A O 1
ATOM 2147 N N . LYS A 1 272 ? -27.341 4.303 9.959 1.00 45.75 272 LYS A N 1
ATOM 2148 C CA . LYS A 1 272 ? -27.195 4.588 11.389 1.00 45.75 272 LYS A CA 1
ATOM 2149 C C . LYS A 1 272 ? -26.364 3.533 12.121 1.00 45.75 272 LYS A C 1
ATOM 2151 O O . LYS A 1 272 ? -26.288 3.599 13.336 1.00 45.75 272 LYS A O 1
ATOM 2156 N N . TRP A 1 273 ? -25.746 2.580 11.426 1.00 46.03 273 TRP A N 1
ATOM 2157 C CA . TRP A 1 273 ? -24.867 1.576 12.046 1.00 46.03 273 TRP A CA 1
ATOM 2158 C C . TRP A 1 273 ? -23.418 2.064 12.197 1.00 46.03 273 TRP A C 1
ATOM 2160 O O . TRP A 1 273 ? -22.585 1.371 12.764 1.00 46.03 273 TRP A O 1
ATOM 2170 N N . ILE A 1 274 ? -23.120 3.266 11.698 1.00 45.19 274 ILE A N 1
ATOM 2171 C CA . ILE A 1 274 ? -21.782 3.860 11.693 1.00 45.19 274 ILE A CA 1
ATOM 2172 C C . ILE A 1 274 ? -21.655 4.824 12.879 1.00 45.19 274 ILE A C 1
ATOM 2174 O O . ILE A 1 274 ? -22.544 5.655 13.110 1.00 45.19 274 ILE A O 1
ATOM 2178 N N . GLY A 1 275 ? -20.551 4.706 13.614 1.00 48.56 275 GLY A N 1
ATOM 2179 C CA . GLY A 1 275 ? -20.183 5.562 14.736 1.00 48.56 275 GLY A CA 1
ATOM 2180 C C . GLY A 1 275 ? -18.675 5.736 14.847 1.00 48.56 275 GLY A C 1
ATOM 2181 O O . GLY A 1 275 ? -17.935 4.842 14.446 1.00 48.56 275 GLY A O 1
ATOM 2182 N N . GLU A 1 276 ? -18.225 6.873 15.384 1.00 43.06 276 GLU A N 1
ATOM 2183 C CA . GLU A 1 276 ? -16.803 7.078 15.677 1.00 43.06 276 GLU A CA 1
ATOM 2184 C C . GLU A 1 276 ? -16.355 6.129 16.792 1.00 43.06 276 GLU A C 1
ATOM 2186 O O . GLU A 1 276 ? -17.013 5.985 17.827 1.00 43.06 276 GLU A O 1
ATOM 2191 N N . ARG A 1 277 ? -15.241 5.442 16.546 1.00 48.06 277 ARG A N 1
ATOM 2192 C CA . ARG A 1 277 ? -14.665 4.444 17.443 1.00 48.06 277 ARG A CA 1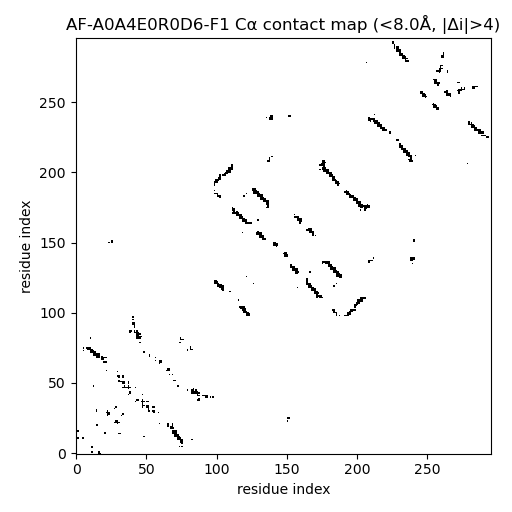
ATOM 2193 C C . ARG A 1 277 ? -13.774 5.132 18.474 1.00 48.06 277 ARG A C 1
ATOM 2195 O O . ARG A 1 277 ? -12.803 5.785 18.107 1.00 48.06 277 ARG A O 1
ATOM 2202 N N . THR A 1 278 ? -14.027 4.903 19.759 1.00 49.41 278 THR A N 1
ATOM 2203 C CA . THR A 1 278 ? -13.021 5.113 20.808 1.00 49.41 278 THR A CA 1
ATOM 2204 C C . THR A 1 278 ? -12.317 3.789 21.094 1.00 49.41 278 THR A C 1
ATOM 2206 O O . THR A 1 278 ? -12.869 2.887 21.724 1.00 49.41 278 THR A O 1
ATOM 2209 N N . PHE A 1 279 ? -11.089 3.655 20.591 1.00 47.53 279 PHE A N 1
ATOM 2210 C CA . PHE A 1 279 ? -10.257 2.460 20.758 1.00 47.53 279 PHE A CA 1
ATOM 2211 C C . PHE A 1 279 ? -10.131 2.047 22.240 1.00 47.53 279 PHE A C 1
ATOM 2213 O O . PHE A 1 279 ? -10.007 2.902 23.117 1.00 47.53 279 PHE A O 1
ATOM 2220 N N . HIS A 1 280 ? -10.199 0.737 22.519 1.00 43.59 280 HIS A N 1
ATOM 2221 C CA . HIS A 1 280 ? -10.139 0.119 23.861 1.00 43.59 280 HIS A CA 1
ATOM 2222 C C . HIS A 1 280 ? -11.166 0.599 24.898 1.00 43.59 280 HIS A C 1
ATOM 2224 O O . HIS A 1 280 ? -11.049 0.272 26.081 1.00 43.59 280 HIS A O 1
ATOM 2230 N N . THR A 1 281 ? -12.201 1.335 24.493 1.00 41.25 281 THR A N 1
ATOM 2231 C CA . THR A 1 281 ? -13.287 1.676 25.414 1.00 41.25 281 THR A CA 1
ATOM 2232 C C . THR A 1 281 ? -14.299 0.531 25.421 1.00 41.25 281 THR A C 1
ATOM 2234 O O . THR A 1 281 ? -14.839 0.209 24.363 1.00 41.25 281 THR A O 1
ATOM 2237 N N . PRO A 1 282 ? -14.579 -0.103 26.576 1.00 38.91 282 PRO A N 1
ATOM 2238 C CA . PRO A 1 282 ? -15.578 -1.152 26.639 1.00 38.91 282 PRO A CA 1
ATOM 2239 C C . PRO A 1 282 ? -16.933 -0.643 26.170 1.00 38.91 282 PRO A C 1
ATOM 2241 O O . PRO A 1 282 ? -17.420 0.392 26.628 1.00 38.91 282 PRO A O 1
ATOM 2244 N N . VAL A 1 283 ? -17.559 -1.419 25.302 1.00 42.12 283 VAL A N 1
ATOM 2245 C CA . VAL A 1 283 ? -18.948 -1.225 24.918 1.00 42.12 283 VAL A CA 1
ATOM 2246 C C . VAL A 1 283 ? -19.812 -1.778 26.046 1.00 42.12 283 VAL A C 1
ATOM 2248 O O . VAL A 1 283 ? -19.756 -2.974 26.328 1.00 42.12 283 VAL A O 1
ATOM 2251 N N . SER A 1 284 ? -20.546 -0.922 26.751 1.00 38.97 284 SER A N 1
ATOM 2252 C CA . SER A 1 284 ? -21.402 -1.309 27.874 1.00 38.97 284 SER A CA 1
ATOM 2253 C C . SER A 1 284 ? -22.864 -1.104 27.511 1.00 38.97 284 SER A C 1
ATOM 2255 O O . SER A 1 284 ? -23.317 0.034 27.383 1.00 38.97 284 SER A O 1
ATOM 2257 N N . GLU A 1 285 ? -23.624 -2.192 27.423 1.00 41.19 285 GLU A N 1
ATOM 2258 C CA . GLU A 1 285 ? -25.078 -2.092 27.379 1.00 41.19 285 GLU A CA 1
ATOM 2259 C C . GLU A 1 285 ? -25.615 -1.798 28.784 1.00 41.19 285 GLU A C 1
ATOM 2261 O O . GLU A 1 285 ? -25.643 -2.668 29.658 1.00 41.19 285 GLU A O 1
ATOM 2266 N N . GLU A 1 286 ? -26.080 -0.570 29.008 1.00 36.59 286 GLU A N 1
ATOM 2267 C CA . GLU A 1 286 ? -26.983 -0.276 30.118 1.00 36.59 286 GLU A CA 1
ATOM 2268 C C . GLU A 1 286 ? -28.428 -0.286 29.606 1.00 36.59 286 GLU A C 1
ATOM 2270 O O . GLU A 1 286 ? -28.855 0.597 28.866 1.00 36.59 286 GLU A O 1
ATOM 2275 N N . ASN A 1 287 ? -29.192 -1.278 30.074 1.00 30.44 287 ASN A N 1
ATOM 2276 C CA . ASN A 1 287 ? -30.647 -1.423 29.942 1.00 30.44 287 ASN A CA 1
ATOM 2277 C C . ASN A 1 287 ? -31.182 -1.950 28.598 1.00 30.44 287 ASN A C 1
ATOM 2279 O O . ASN A 1 287 ? -31.918 -1.260 27.890 1.00 30.44 287 ASN A O 1
ATOM 2283 N N . VAL A 1 288 ? -30.982 -3.244 28.327 1.00 34.69 288 VAL A N 1
ATOM 2284 C CA . VAL A 1 288 ? -31.900 -3.987 27.447 1.00 34.69 288 VAL A CA 1
ATOM 2285 C C . VAL A 1 288 ? -33.094 -4.462 28.283 1.00 34.69 288 VAL A C 1
ATOM 2287 O O . VAL A 1 288 ? -33.024 -5.453 29.012 1.00 34.69 288 VAL A O 1
ATOM 2290 N N . PHE A 1 289 ? -34.219 -3.742 28.205 1.00 27.34 289 PHE A N 1
ATOM 2291 C CA . PHE A 1 289 ? -35.489 -4.192 28.782 1.00 27.34 289 PHE A CA 1
ATOM 2292 C C . PHE A 1 289 ? -36.062 -5.340 27.941 1.00 27.34 289 PHE A C 1
ATOM 2294 O O . PHE A 1 289 ? -36.912 -5.131 27.075 1.00 27.34 289 PHE A O 1
ATOM 2301 N N . ALA A 1 290 ? -35.633 -6.572 28.214 1.00 26.72 290 ALA A N 1
ATOM 2302 C CA . ALA A 1 290 ? -36.280 -7.766 27.681 1.00 26.72 290 ALA A CA 1
ATOM 2303 C C . ALA A 1 290 ? -37.674 -7.921 28.320 1.00 26.72 290 ALA A C 1
ATOM 2305 O O . ALA A 1 290 ? -37.860 -8.565 29.356 1.00 26.72 290 ALA A O 1
ATOM 2306 N N . ARG A 1 291 ? -38.695 -7.291 27.727 1.00 23.00 291 ARG A N 1
ATOM 2307 C CA . ARG A 1 291 ? -40.086 -7.570 28.094 1.00 23.00 291 ARG A CA 1
ATOM 2308 C C . ARG A 1 291 ? -40.546 -8.869 27.431 1.00 23.00 291 ARG A C 1
ATOM 2310 O O . ARG A 1 291 ? -40.815 -8.895 26.239 1.00 23.00 291 ARG A O 1
ATOM 2317 N N . LYS A 1 292 ? -40.795 -9.840 28.316 1.00 23.89 292 LYS A N 1
ATOM 2318 C CA . LYS A 1 292 ? -41.649 -11.042 28.226 1.00 23.89 292 LYS A CA 1
ATOM 2319 C C . LYS A 1 292 ? -40.994 -12.374 27.836 1.00 23.89 292 LYS A C 1
ATOM 2321 O O . LYS A 1 292 ? -40.689 -12.644 26.690 1.00 23.89 292 LYS A O 1
ATOM 2326 N N . ASN A 1 293 ? -41.032 -13.234 28.860 1.00 25.81 293 ASN A N 1
ATOM 2327 C CA . ASN A 1 293 ? -41.242 -14.681 28.863 1.00 25.81 293 ASN A CA 1
ATOM 2328 C C . ASN A 1 293 ? -40.250 -15.549 28.090 1.00 25.81 293 ASN A C 1
ATOM 2330 O O . ASN A 1 293 ? -40.485 -15.908 26.946 1.00 25.81 293 ASN A O 1
ATOM 2334 N N . ILE A 1 294 ? -39.255 -16.047 28.823 1.00 22.22 294 ILE A N 1
ATOM 2335 C CA . ILE A 1 294 ? -38.561 -17.292 28.497 1.00 22.22 294 ILE A CA 1
ATOM 2336 C C . ILE A 1 294 ? -38.794 -18.265 29.668 1.00 22.22 294 ILE A C 1
ATOM 2338 O O . ILE A 1 294 ? -38.758 -17.867 30.841 1.00 22.22 294 ILE A O 1
ATOM 2342 N N . PHE A 1 295 ? -39.182 -19.492 29.327 1.00 20.52 295 PHE A N 1
ATOM 2343 C CA . PHE A 1 295 ? -39.102 -20.694 30.158 1.00 20.52 295 PHE A CA 1
ATOM 2344 C C . PHE A 1 295 ? -37.850 -21.458 29.701 1.00 20.52 295 PHE A C 1
ATOM 2346 O O . PHE A 1 295 ? -37.543 -21.429 28.509 1.00 20.52 295 PHE A O 1
ATOM 2353 N N . LEU A 1 296 ? -37.137 -22.073 30.651 1.00 29.23 296 LEU A N 1
ATOM 2354 C CA . LEU A 1 296 ? -36.122 -23.097 30.379 1.00 29.23 296 LEU A CA 1
ATOM 2355 C C . LEU A 1 296 ? -36.787 -24.376 29.863 1.00 29.23 296 LEU A C 1
ATOM 2357 O O . LEU A 1 296 ? -37.912 -24.661 30.339 1.00 29.23 296 LEU A O 1
#

Radius of gyration: 26.12 Å; Cα contacts (8 Å, |Δi|>4): 560; chains: 1; bounding box: 66×55×68 Å